Protein AF-A0A838R1U8-F1 (afdb_monomer_lite)

Sequence (248 aa):
MLGPPTLAPRDNFSGTFSPVRDRLLMNYTPKLPRSFSRAIGGNLQLGGGVLNRGNGGPTAPDSPFLRRPDLLRSLVAYWHNHPSLSYVFSSTFIGPRSQAPRVDEGRRDARYELQIAMAQVQDGATTSPWIVDRIFRHLLVDGTGNTHRAEFCIDKLFSPDSATGRLGLVEFRAFEMPPHARMSLTQQLLLRCLVARFWEQPYAARRMLPDVFHDCLVERLAPYFIAVQEQLRRLATPQDRRPRIVLL

Foldseek 3Di:
DDDDDDDDDDDDPPDDDDDVPVVVVVPPPPPQPPVVCVLQVQAQWQWDFFRDDDCQHVALCSRPCQQAVLLVLQVLLVCLQVVLLLLLQADLDAALPDQAYELCRADVCLQVLLVVLSVVGDGSDRDHQVSSCVSPQQSQAGNVSHLNRHQFRLQLCCDPPDPNSSGNDTTRGSGGGAQDVVVSVVNSVVVVVSSSVCNVPRNPDPGRDDCVVVCCCVVPVSVVSSVSSVVSNVVDDRDPDPDTDTRD

Structure (mmCIF, N/CA/C/O backbone):
data_AF-A0A838R1U8-F1
#
_entry.id   AF-A0A838R1U8-F1
#
loop_
_atom_site.group_PDB
_atom_site.id
_atom_site.type_symbol
_atom_site.label_atom_id
_atom_site.label_alt_id
_atom_site.label_comp_id
_atom_site.label_asym_id
_atom_site.label_entity_id
_atom_site.label_seq_id
_atom_site.pdbx_PDB_ins_code
_atom_site.Cartn_x
_atom_site.Cartn_y
_atom_site.Cartn_z
_atom_site.occupancy
_atom_site.B_iso_or_equiv
_atom_site.auth_seq_id
_atom_site.auth_comp_id
_atom_site.auth_asym_id
_atom_site.auth_atom_id
_atom_site.pdbx_PDB_model_num
ATOM 1 N N . MET A 1 1 ? 3.414 -20.319 -36.984 1.00 34.81 1 MET A N 1
ATOM 2 C CA . MET A 1 1 ? 4.414 -19.240 -36.840 1.00 34.81 1 MET A CA 1
ATOM 3 C C . MET A 1 1 ? 3.768 -17.948 -37.307 1.00 34.81 1 MET A C 1
ATOM 5 O O . MET A 1 1 ? 3.498 -17.825 -38.492 1.00 34.81 1 MET A O 1
ATOM 9 N N . LEU A 1 2 ? 3.423 -17.045 -36.389 1.00 35.28 2 LEU A N 1
ATOM 10 C CA . LEU A 1 2 ? 2.921 -15.709 -36.722 1.00 35.28 2 LEU A CA 1
ATOM 11 C C . LEU A 1 2 ? 4.123 -14.758 -36.701 1.00 35.28 2 LEU A C 1
ATOM 13 O O . LEU A 1 2 ? 4.828 -14.700 -35.696 1.00 35.28 2 LEU A O 1
ATOM 17 N N . GLY A 1 3 ? 4.406 -14.102 -37.827 1.00 33.34 3 GLY A N 1
ATOM 18 C CA . GLY A 1 3 ? 5.496 -13.129 -37.942 1.00 33.34 3 GLY A CA 1
ATOM 19 C C . GLY A 1 3 ? 5.246 -11.867 -37.101 1.00 33.34 3 GLY A C 1
ATOM 20 O O . GLY A 1 3 ? 4.109 -11.622 -36.690 1.00 33.34 3 GLY A O 1
ATOM 21 N N . PRO A 1 4 ? 6.289 -11.063 -36.825 1.00 31.97 4 PRO A N 1
ATOM 22 C CA . PRO A 1 4 ? 6.148 -9.849 -36.026 1.00 31.97 4 PRO A CA 1
ATOM 23 C C . PRO A 1 4 ? 5.275 -8.810 -36.755 1.00 31.97 4 PRO A C 1
ATOM 25 O O . PRO A 1 4 ? 5.366 -8.693 -37.980 1.00 31.97 4 PRO A O 1
ATOM 28 N N . PRO A 1 5 ? 4.442 -8.033 -36.037 1.00 33.91 5 PRO A N 1
ATOM 29 C CA . PRO A 1 5 ? 3.606 -7.018 -36.660 1.00 33.91 5 PRO A CA 1
ATOM 30 C C . PRO A 1 5 ? 4.475 -5.869 -37.183 1.00 33.91 5 PRO A C 1
ATOM 32 O O . PRO A 1 5 ? 5.296 -5.298 -36.464 1.00 33.91 5 PRO A O 1
ATOM 35 N N . THR A 1 6 ? 4.291 -5.535 -38.455 1.00 31.17 6 THR A N 1
ATOM 36 C CA . THR A 1 6 ? 4.954 -4.421 -39.133 1.00 31.17 6 THR A CA 1
ATOM 37 C C . THR A 1 6 ? 4.312 -3.108 -38.673 1.00 31.17 6 THR A C 1
ATOM 39 O O . THR A 1 6 ? 3.140 -2.859 -38.942 1.00 31.17 6 THR A O 1
ATOM 42 N N . LEU A 1 7 ? 5.060 -2.268 -37.953 1.00 34.72 7 LEU A N 1
ATOM 43 C CA . LEU A 1 7 ? 4.657 -0.892 -37.643 1.00 34.72 7 LEU A CA 1
ATOM 44 C C . LEU A 1 7 ? 4.873 -0.017 -38.887 1.00 34.72 7 LEU A C 1
ATOM 46 O O . LEU A 1 7 ? 5.980 0.032 -39.424 1.00 34.72 7 LEU A O 1
ATOM 50 N N . ALA A 1 8 ? 3.814 0.656 -39.340 1.00 30.89 8 ALA A N 1
ATOM 51 C CA . ALA A 1 8 ? 3.856 1.611 -40.447 1.00 30.89 8 ALA A CA 1
ATOM 52 C C . ALA A 1 8 ? 4.781 2.817 -40.139 1.00 30.89 8 ALA A C 1
ATOM 54 O O . ALA A 1 8 ? 5.045 3.102 -38.965 1.00 30.89 8 ALA A O 1
ATOM 55 N N . PRO A 1 9 ? 5.296 3.528 -41.165 1.00 30.67 9 PRO A N 1
ATOM 56 C CA . PRO A 1 9 ? 6.274 4.594 -40.981 1.00 30.67 9 PRO A CA 1
ATOM 57 C C . PRO A 1 9 ? 5.678 5.798 -40.243 1.00 30.67 9 PRO A C 1
ATOM 59 O O . PRO A 1 9 ? 4.495 6.100 -40.349 1.00 30.67 9 PRO A O 1
ATOM 62 N N . ARG A 1 10 ? 6.550 6.473 -39.493 1.00 38.47 10 ARG A N 1
ATOM 63 C CA . ARG A 1 10 ? 6.274 7.597 -38.595 1.00 38.47 10 ARG A CA 1
ATOM 64 C C . ARG A 1 10 ? 5.642 8.794 -39.312 1.00 38.47 10 ARG A C 1
ATOM 66 O O . ARG A 1 10 ? 6.284 9.384 -40.177 1.00 38.47 10 ARG A O 1
ATOM 73 N N . ASP A 1 11 ? 4.494 9.245 -38.815 1.00 28.50 11 ASP A N 1
ATOM 74 C CA . ASP A 1 11 ? 4.096 10.644 -38.953 1.00 28.50 11 ASP A CA 1
ATOM 75 C C . ASP A 1 11 ? 4.963 11.500 -38.022 1.00 28.50 11 ASP A C 1
ATOM 77 O O . ASP A 1 11 ? 5.010 11.312 -36.801 1.00 28.50 11 ASP A O 1
ATOM 81 N N . ASN A 1 12 ? 5.703 12.429 -38.622 1.00 30.22 12 ASN A N 1
ATOM 82 C CA . ASN A 1 12 ? 6.496 13.425 -37.919 1.00 30.22 12 ASN A CA 1
ATOM 83 C C . ASN A 1 12 ? 5.569 14.319 -37.081 1.00 30.22 12 ASN A C 1
ATOM 85 O O . ASN A 1 12 ? 4.852 15.162 -37.613 1.00 30.22 12 ASN A O 1
ATOM 89 N N . PHE A 1 13 ? 5.621 14.177 -35.755 1.00 30.50 13 PHE A N 1
ATOM 90 C CA . PHE A 1 13 ? 5.030 15.129 -34.813 1.00 30.50 13 PHE A CA 1
ATOM 91 C C . PHE A 1 13 ? 5.805 16.460 -34.860 1.00 30.50 13 PHE A C 1
ATOM 93 O O . PHE A 1 13 ? 6.639 16.748 -34.005 1.00 30.50 13 PHE A O 1
ATOM 100 N N . SER A 1 14 ? 5.523 17.293 -35.862 1.00 30.66 14 SER A N 1
ATOM 101 C CA . SER A 1 14 ? 5.941 18.699 -35.936 1.00 30.66 14 SER A CA 1
ATOM 102 C C . SER A 1 14 ? 4.793 19.637 -35.542 1.00 30.66 14 SER A C 1
ATOM 104 O O . SER A 1 14 ? 4.519 20.628 -36.216 1.00 30.66 14 SER A O 1
ATOM 106 N N . GLY A 1 15 ? 4.078 19.305 -34.464 1.00 29.08 15 GLY A N 1
ATOM 107 C CA . GLY A 1 15 ? 3.043 20.157 -33.886 1.00 29.08 15 GLY A CA 1
ATOM 108 C C . GLY A 1 15 ? 3.644 21.088 -32.839 1.00 29.08 15 GLY A C 1
ATOM 109 O O . GLY A 1 15 ? 4.054 20.648 -31.766 1.00 29.08 15 GLY A O 1
ATOM 110 N N . THR A 1 16 ? 3.698 22.381 -33.137 1.00 28.98 16 THR A N 1
ATOM 111 C CA . THR A 1 16 ? 3.991 23.437 -32.167 1.00 28.98 16 THR A CA 1
ATOM 112 C C . THR A 1 16 ? 2.940 23.416 -31.053 1.00 28.98 16 THR A C 1
ATOM 114 O O . THR A 1 16 ? 1.787 23.794 -31.241 1.00 28.98 16 THR A O 1
ATOM 117 N N . PHE A 1 17 ? 3.333 22.962 -29.861 1.00 34.81 17 PHE A N 1
ATOM 118 C CA . PHE A 1 17 ? 2.509 23.050 -28.654 1.00 34.81 17 PHE A CA 1
ATOM 119 C C . PHE A 1 17 ? 2.349 24.527 -28.241 1.00 34.81 17 PHE A C 1
ATOM 121 O O . PHE A 1 17 ? 3.181 25.069 -27.517 1.00 34.81 17 PHE A O 1
ATOM 128 N N . SER A 1 18 ? 1.278 25.175 -28.703 1.00 32.41 18 SER A N 1
ATOM 129 C CA . SER A 1 18 ? 0.816 26.504 -28.265 1.00 32.41 18 SER A CA 1
ATOM 130 C C . SER A 1 18 ? -0.517 26.387 -27.487 1.00 32.41 18 SER A C 1
ATOM 132 O O . SER A 1 18 ? -1.103 25.307 -27.400 1.00 32.41 18 SER A O 1
ATOM 134 N N . PRO A 1 19 ? -1.058 27.474 -26.920 1.00 34.00 19 PRO A N 1
ATOM 135 C CA . PRO A 1 19 ? -0.996 27.930 -25.531 1.00 34.00 19 PRO A CA 1
ATOM 136 C C . PRO A 1 19 ? -2.034 27.257 -24.596 1.00 34.00 19 PRO A C 1
ATOM 138 O O . PRO A 1 19 ? -2.557 27.871 -23.669 1.00 34.00 19 PRO A O 1
ATOM 141 N N . VAL A 1 20 ? -2.350 25.972 -24.796 1.00 33.72 20 VAL A N 1
ATOM 142 C CA . VAL A 1 20 ? -3.237 25.211 -23.879 1.00 33.72 20 VAL A CA 1
ATOM 143 C C . VAL A 1 20 ? -2.572 24.954 -22.513 1.00 33.72 20 VAL A C 1
ATOM 145 O O . VAL A 1 20 ? -3.240 24.669 -21.517 1.00 33.72 20 VAL A O 1
ATOM 148 N N . ARG A 1 21 ? -1.246 25.121 -22.447 1.00 34.88 21 ARG A N 1
ATOM 149 C CA . ARG A 1 21 ? -0.409 24.894 -21.265 1.00 34.88 21 ARG A CA 1
ATOM 150 C C . ARG A 1 21 ? -0.771 25.802 -20.081 1.00 34.88 21 ARG A C 1
ATOM 152 O O . ARG A 1 21 ? -0.774 25.321 -18.952 1.00 34.88 21 ARG A O 1
ATOM 159 N N . ASP A 1 22 ? -1.165 27.050 -20.336 1.00 28.39 22 ASP A N 1
ATOM 160 C CA . ASP A 1 22 ? -1.487 28.005 -19.265 1.00 28.39 22 ASP A CA 1
ATOM 161 C C . ASP A 1 22 ? -2.939 27.878 -18.782 1.00 28.39 22 ASP A C 1
ATOM 163 O O . ASP A 1 22 ? -3.231 28.088 -17.606 1.00 28.39 22 ASP A O 1
ATOM 167 N N . ARG A 1 23 ? -3.859 27.426 -19.648 1.00 25.69 23 ARG A N 1
ATOM 168 C CA . ARG A 1 23 ? -5.278 27.258 -19.286 1.00 25.69 23 ARG A CA 1
ATOM 169 C C . ARG A 1 23 ? -5.555 26.001 -18.462 1.00 25.69 23 ARG A C 1
ATOM 171 O O . ARG A 1 23 ? -6.436 26.032 -17.605 1.00 25.69 23 ARG A O 1
ATOM 178 N N . LEU A 1 24 ? -4.818 24.910 -18.695 1.00 29.78 24 LEU A N 1
ATOM 179 C CA . LEU A 1 24 ? -5.006 23.661 -17.943 1.00 29.78 24 LEU A CA 1
ATOM 180 C C . LEU A 1 24 ? -4.325 23.687 -16.566 1.00 29.78 24 LEU A C 1
ATOM 182 O O . LEU A 1 24 ? -4.841 23.090 -15.625 1.00 29.78 24 LEU A O 1
ATOM 186 N N . LEU A 1 25 ? -3.197 24.395 -16.430 1.00 30.20 25 LEU A N 1
ATOM 187 C CA . LEU A 1 25 ? -2.453 24.475 -15.168 1.00 30.20 25 LEU A CA 1
ATOM 188 C C . LEU A 1 25 ? -3.023 25.517 -14.190 1.00 30.20 25 LEU A C 1
ATOM 190 O O . LEU A 1 25 ? -2.854 25.347 -12.986 1.00 30.20 25 LEU A O 1
ATOM 194 N N . MET A 1 26 ? -3.733 26.551 -14.666 1.00 25.05 26 MET A N 1
ATOM 195 C CA . MET A 1 26 ? -4.332 27.570 -13.785 1.00 25.05 26 MET A CA 1
ATOM 196 C C . MET A 1 26 ? -5.743 27.239 -13.274 1.00 25.05 26 MET A C 1
ATOM 198 O O . MET A 1 26 ? -6.114 27.726 -12.211 1.00 25.05 26 MET A O 1
ATOM 202 N N . ASN A 1 27 ? -6.516 26.390 -13.964 1.00 26.05 27 ASN A N 1
ATOM 203 C CA . ASN A 1 27 ? -7.921 26.129 -13.601 1.00 26.05 27 ASN A CA 1
ATOM 204 C C . ASN A 1 27 ? -8.185 24.761 -12.949 1.00 26.05 27 ASN A C 1
ATOM 206 O O . ASN A 1 27 ? -9.307 24.500 -12.525 1.00 26.05 27 ASN A O 1
ATOM 210 N N . TYR A 1 28 ? -7.173 23.899 -12.832 1.00 30.97 28 TYR A N 1
ATOM 211 C CA . TYR A 1 28 ? -7.275 22.593 -12.169 1.00 30.97 28 TYR A CA 1
ATOM 212 C C . TYR A 1 28 ? -6.278 22.484 -11.011 1.00 30.97 28 TYR A C 1
ATOM 214 O O . TYR A 1 28 ? -5.467 21.567 -10.923 1.00 30.97 28 TYR A O 1
ATOM 222 N N . THR A 1 29 ? -6.362 23.413 -10.062 1.00 32.75 29 THR A N 1
ATOM 223 C CA . THR A 1 29 ? -6.106 23.041 -8.668 1.00 32.75 29 THR A CA 1
ATOM 224 C C . THR A 1 29 ? -7.445 22.570 -8.114 1.00 32.75 29 THR A C 1
ATOM 226 O O . THR A 1 29 ? -8.254 23.414 -7.721 1.00 32.75 29 THR A O 1
ATOM 229 N N . PRO A 1 30 ? -7.760 21.257 -8.107 1.00 38.72 30 PRO A N 1
ATOM 230 C CA . PRO A 1 30 ? -8.877 20.802 -7.298 1.00 38.72 30 PRO A CA 1
ATOM 231 C C . PRO A 1 30 ? -8.581 21.278 -5.878 1.00 38.72 30 PRO A C 1
ATOM 233 O O . PRO A 1 30 ? -7.566 20.902 -5.286 1.00 38.72 30 PRO A O 1
ATOM 236 N N . LYS A 1 31 ? -9.413 22.186 -5.356 1.00 44.72 31 LYS A N 1
ATOM 237 C CA . LYS A 1 31 ? -9.350 22.539 -3.942 1.00 44.72 31 LYS A CA 1
ATOM 238 C C . LYS A 1 31 ? -9.602 21.240 -3.198 1.00 44.72 31 LYS A C 1
ATOM 240 O O . LYS A 1 31 ? -10.717 20.732 -3.229 1.00 44.72 31 LYS A O 1
ATOM 245 N N . LEU A 1 32 ? -8.552 20.703 -2.582 1.00 53.53 32 LEU A N 1
ATOM 246 C CA . LEU A 1 32 ? -8.661 19.542 -1.717 1.00 53.53 32 LEU A CA 1
ATOM 247 C C . LEU A 1 32 ? -9.806 19.797 -0.726 1.00 53.53 32 LEU A C 1
ATOM 249 O O . LEU A 1 32 ? -9.869 20.893 -0.147 1.00 53.53 32 LEU A O 1
ATOM 253 N N . PRO A 1 33 ? -10.723 18.839 -0.527 1.00 57.91 33 PRO A N 1
ATOM 254 C CA . PRO A 1 33 ? -11.885 19.049 0.324 1.00 57.91 33 PRO A CA 1
ATOM 255 C C . PRO A 1 33 ? -11.427 19.516 1.704 1.00 57.91 33 PRO A C 1
ATOM 257 O O . PRO A 1 33 ? -10.406 19.067 2.231 1.00 57.91 33 PRO A O 1
ATOM 260 N N . ARG A 1 34 ? -12.160 20.461 2.303 1.00 60.53 34 ARG A N 1
ATOM 261 C CA . ARG A 1 34 ? -11.746 21.102 3.565 1.00 60.53 34 ARG A CA 1
ATOM 262 C C . ARG A 1 34 ? -11.507 20.085 4.685 1.00 60.53 34 ARG A C 1
ATOM 264 O O . ARG A 1 34 ? -10.603 20.285 5.490 1.00 60.53 34 ARG A O 1
ATOM 271 N N . SER A 1 35 ? -12.275 18.994 4.718 1.00 62.06 35 SER A N 1
ATOM 272 C CA . SER A 1 35 ? -12.090 17.897 5.675 1.00 62.06 35 SER A CA 1
ATOM 273 C C . SER A 1 35 ? -10.750 17.177 5.479 1.00 62.06 35 SER A C 1
ATOM 275 O O . SER A 1 35 ? -10.065 16.914 6.462 1.00 62.06 35 SER A O 1
ATOM 277 N N . PHE A 1 36 ? -10.342 16.927 4.231 1.00 62.56 36 PHE A N 1
ATOM 278 C CA . PHE A 1 36 ? -9.050 16.325 3.898 1.00 62.56 36 PHE A CA 1
ATOM 279 C C . PHE A 1 36 ? -7.896 17.279 4.188 1.00 62.56 36 PHE A C 1
ATOM 281 O O . PHE A 1 36 ? -6.981 16.907 4.909 1.00 62.56 36 PHE A O 1
ATOM 288 N N . SER A 1 37 ? -7.988 18.531 3.726 1.00 60.00 37 SER A N 1
ATOM 289 C CA . SER A 1 37 ? -6.988 19.580 3.981 1.00 60.00 37 SER A CA 1
ATOM 290 C C . SER A 1 37 ? -6.721 19.777 5.479 1.00 60.00 37 SER A C 1
ATOM 292 O O . SER A 1 37 ? -5.579 19.963 5.891 1.00 60.00 37 SER A O 1
ATOM 294 N N . ARG A 1 38 ? -7.767 19.681 6.311 1.00 58.22 38 ARG A N 1
ATOM 295 C CA . ARG A 1 38 ? -7.661 19.741 7.776 1.00 58.22 38 ARG A CA 1
ATOM 296 C C . ARG A 1 38 ? -7.080 18.463 8.387 1.00 58.22 38 ARG A C 1
ATOM 298 O O . ARG A 1 38 ? -6.421 18.548 9.415 1.00 58.22 38 ARG A O 1
ATOM 305 N N . ALA A 1 39 ? -7.328 17.300 7.786 1.00 54.78 39 ALA A N 1
ATOM 306 C CA . ALA A 1 39 ? -6.815 16.016 8.263 1.00 54.78 39 ALA A CA 1
ATOM 307 C C . ALA A 1 39 ? -5.325 15.808 7.946 1.00 54.78 39 ALA A C 1
ATOM 309 O O . ALA A 1 39 ? -4.616 15.224 8.753 1.00 54.78 39 ALA A O 1
ATOM 310 N N . ILE A 1 40 ? -4.841 16.318 6.812 1.00 51.38 40 ILE A N 1
ATOM 311 C CA . ILE A 1 40 ? -3.429 16.211 6.396 1.00 51.38 40 ILE A CA 1
ATOM 312 C C . ILE A 1 40 ? -2.536 17.350 6.905 1.00 51.38 40 ILE A C 1
ATOM 314 O O . ILE A 1 40 ? -1.333 17.332 6.657 1.00 51.38 40 ILE A O 1
ATOM 318 N N . GLY A 1 41 ? -3.098 18.350 7.595 1.00 43.06 41 GLY A N 1
ATOM 319 C CA . GLY A 1 41 ? -2.328 19.383 8.298 1.00 43.06 41 GLY A CA 1
ATOM 320 C C . GLY A 1 41 ? -1.290 20.130 7.447 1.00 43.06 41 GLY A C 1
ATOM 321 O O . GLY A 1 41 ? -0.271 20.544 7.986 1.00 43.06 41 GLY A O 1
ATOM 322 N N . GLY A 1 42 ? -1.511 20.262 6.133 1.00 38.25 42 GLY A N 1
ATOM 323 C CA . GLY A 1 42 ? -0.595 20.946 5.209 1.00 38.25 42 GLY A CA 1
ATOM 324 C C . GLY A 1 42 ? 0.798 20.317 5.047 1.00 38.25 42 GLY A C 1
ATOM 325 O O . GLY A 1 42 ? 1.679 21.006 4.555 1.00 38.25 42 GLY A O 1
ATOM 326 N N . ASN A 1 43 ? 1.005 19.065 5.481 1.00 40.22 43 ASN A N 1
ATOM 327 C CA . ASN A 1 43 ? 2.317 18.401 5.506 1.00 40.22 43 ASN A CA 1
ATOM 328 C C . ASN A 1 43 ? 2.264 16.978 4.918 1.00 40.22 43 ASN A C 1
ATOM 330 O O . ASN A 1 43 ? 2.895 16.062 5.448 1.00 40.22 43 ASN A O 1
ATOM 334 N N . LEU A 1 44 ? 1.508 16.757 3.834 1.00 42.91 44 LEU A N 1
ATOM 335 C CA . LEU A 1 44 ? 1.512 15.451 3.164 1.00 42.91 44 LEU A CA 1
ATOM 336 C C . LEU A 1 44 ? 2.818 15.300 2.383 1.00 42.91 44 LEU A C 1
ATOM 338 O O . LEU A 1 44 ? 2.872 15.573 1.183 1.00 42.91 44 LEU A O 1
ATOM 342 N N . GLN A 1 45 ? 3.877 14.869 3.056 1.00 39.97 45 GLN A N 1
ATOM 343 C CA . GLN A 1 45 ? 5.170 14.699 2.424 1.00 39.97 45 GLN A CA 1
ATOM 344 C C . GLN A 1 45 ? 5.111 13.442 1.545 1.00 39.97 45 GLN A C 1
ATOM 346 O O . GLN A 1 45 ? 5.053 12.304 1.997 1.00 39.97 45 GLN A O 1
ATOM 351 N N . LEU A 1 46 ? 5.041 13.679 0.241 1.00 44.81 46 LEU A N 1
ATOM 352 C CA . LEU A 1 46 ? 5.168 12.677 -0.806 1.00 44.81 46 LEU A CA 1
ATOM 353 C C . LEU A 1 46 ? 6.372 13.137 -1.613 1.00 44.81 46 LEU A C 1
ATOM 355 O O . LEU A 1 46 ? 6.259 14.106 -2.351 1.00 44.81 46 LEU A O 1
ATOM 359 N N . GLY A 1 47 ? 7.549 12.541 -1.413 1.00 29.53 47 GLY A N 1
ATOM 360 C CA . GLY A 1 47 ? 8.744 13.039 -2.094 1.00 29.53 47 GLY A CA 1
ATOM 361 C C . GLY A 1 47 ? 10.000 12.182 -1.961 1.00 29.53 47 GLY A C 1
ATOM 362 O O . GLY A 1 47 ? 10.611 12.127 -0.901 1.00 29.53 47 GLY A O 1
ATOM 363 N N . GLY A 1 48 ? 10.448 11.636 -3.101 1.00 25.06 48 GLY A N 1
ATOM 364 C CA . GLY A 1 48 ? 11.868 11.444 -3.426 1.00 25.06 48 GLY A CA 1
ATOM 365 C C . GLY A 1 48 ? 12.501 10.062 -3.206 1.00 25.06 48 GLY A C 1
ATOM 366 O O . GLY A 1 48 ? 13.298 9.895 -2.290 1.00 25.06 48 GLY A O 1
ATOM 367 N N . GLY A 1 49 ? 12.278 9.133 -4.145 1.00 30.00 49 GLY A N 1
ATOM 368 C CA . GLY A 1 49 ? 13.184 8.008 -4.461 1.00 30.00 49 GLY A CA 1
ATOM 369 C C . GLY A 1 49 ? 12.684 6.610 -4.093 1.00 30.00 49 GLY A C 1
ATOM 370 O O . GLY A 1 49 ? 12.909 5.635 -4.790 1.00 30.00 49 GLY A O 1
ATOM 371 N N . VAL A 1 50 ? 11.927 6.559 -3.025 1.00 34.31 50 VAL A N 1
ATOM 372 C CA . VAL A 1 50 ? 10.965 5.543 -2.604 1.00 34.31 50 VAL A CA 1
ATOM 373 C C . VAL A 1 50 ? 9.961 6.403 -1.833 1.00 34.31 50 VAL A C 1
ATOM 375 O O . VAL A 1 50 ? 10.355 7.469 -1.345 1.00 34.31 50 VAL A O 1
ATOM 378 N N . LEU A 1 51 ? 8.681 6.061 -1.740 1.00 44.97 51 LEU A N 1
ATOM 379 C CA . LEU A 1 51 ? 7.757 6.845 -0.909 1.00 44.97 51 LEU A CA 1
ATOM 380 C C . LEU A 1 51 ? 8.162 6.717 0.568 1.00 44.97 51 LEU A C 1
ATOM 382 O O . LEU A 1 51 ? 7.671 5.859 1.285 1.00 44.97 51 LEU A O 1
ATOM 386 N N . ASN A 1 52 ? 9.111 7.556 0.980 1.00 38.69 52 ASN A N 1
ATOM 387 C CA . ASN A 1 52 ? 9.782 7.581 2.267 1.00 38.69 52 ASN A CA 1
ATOM 388 C C . ASN A 1 52 ? 9.628 8.985 2.851 1.00 38.69 52 ASN A C 1
ATOM 390 O O . ASN A 1 52 ? 10.108 9.959 2.271 1.00 38.69 52 ASN A O 1
ATOM 394 N N . ARG A 1 53 ? 9.031 9.019 4.048 1.00 34.19 53 ARG A N 1
ATOM 395 C CA . ARG A 1 53 ? 8.600 10.170 4.864 1.00 34.19 53 ARG A CA 1
ATOM 396 C C . ARG A 1 53 ? 7.262 10.783 4.465 1.00 34.19 53 ARG A C 1
ATOM 398 O O . ARG A 1 53 ? 7.212 11.573 3.541 1.00 34.19 53 ARG A O 1
ATOM 405 N N . GLY A 1 54 ? 6.245 10.510 5.289 1.00 45.81 54 GLY A N 1
ATOM 406 C CA . GLY A 1 54 ? 5.262 11.534 5.667 1.00 45.81 54 GLY A CA 1
ATOM 407 C C . GLY A 1 54 ? 3.846 11.418 5.113 1.00 45.81 54 GLY A C 1
ATOM 408 O O . GLY A 1 54 ? 3.151 12.421 5.016 1.00 45.81 54 GLY A O 1
ATOM 409 N N . ASN A 1 55 ? 3.362 10.208 4.852 1.00 46.84 55 ASN A N 1
ATOM 410 C CA . ASN A 1 55 ? 1.926 9.928 4.744 1.00 46.84 55 ASN A CA 1
ATOM 411 C C . ASN A 1 55 ? 1.238 9.871 6.127 1.00 46.84 55 ASN A C 1
ATOM 413 O O . ASN A 1 55 ? 0.417 8.998 6.385 1.00 46.84 55 ASN A O 1
ATOM 417 N N . GLY A 1 56 ? 1.609 10.768 7.039 1.00 52.91 56 GLY A N 1
ATOM 418 C CA . GLY A 1 56 ? 1.113 10.832 8.412 1.00 52.91 56 GLY A CA 1
ATOM 419 C C . GLY A 1 56 ? 0.769 12.269 8.755 1.00 52.91 56 GLY A C 1
ATOM 420 O O . GLY A 1 56 ? 1.328 13.200 8.181 1.00 52.91 56 GLY A O 1
ATOM 421 N N . GLY A 1 57 ? -0.196 12.450 9.649 1.00 48.97 57 GLY A N 1
ATOM 422 C CA . GLY A 1 57 ? -0.540 13.769 10.155 1.00 48.97 57 GLY A CA 1
ATOM 423 C C . GLY A 1 57 ? 0.596 14.337 11.016 1.00 48.97 57 GLY A C 1
ATOM 424 O O . GLY A 1 57 ? 1.615 13.673 11.216 1.00 48.97 57 GLY A O 1
ATOM 425 N N . PRO A 1 58 ? 0.430 15.556 11.557 1.00 58.19 58 PRO A N 1
ATOM 426 C CA . PRO A 1 58 ? 1.422 16.191 12.432 1.00 58.19 58 PRO A CA 1
ATOM 427 C C . PRO A 1 58 ? 1.867 15.306 13.605 1.00 58.19 58 PRO A C 1
ATOM 429 O O . PRO A 1 58 ? 3.020 15.358 14.027 1.00 58.19 58 PRO A O 1
ATOM 432 N N . THR A 1 59 ? 0.959 14.464 14.101 1.00 68.62 59 THR A N 1
ATOM 433 C CA . THR A 1 59 ? 1.239 13.382 15.044 1.00 68.62 59 THR A CA 1
ATOM 434 C C . THR A 1 59 ? 0.718 12.053 14.493 1.00 68.62 59 THR A C 1
ATOM 436 O O . THR A 1 59 ? -0.113 12.029 13.583 1.00 68.62 59 THR A O 1
ATOM 439 N N . ALA A 1 60 ? 1.167 10.923 15.051 1.00 72.38 60 ALA A N 1
ATOM 440 C CA . ALA A 1 60 ? 0.677 9.617 14.611 1.00 72.38 60 ALA A CA 1
ATOM 441 C C . ALA A 1 60 ? -0.861 9.493 14.702 1.00 72.38 60 ALA A C 1
ATOM 443 O O . ALA A 1 60 ? -1.465 9.108 13.702 1.00 72.38 60 ALA A O 1
ATOM 444 N N . PRO A 1 61 ? -1.533 9.897 15.801 1.00 74.38 61 PRO A N 1
ATOM 445 C CA . PRO A 1 61 ? -2.999 9.928 15.854 1.00 74.38 61 PRO A CA 1
ATOM 446 C C . PRO A 1 61 ? -3.667 10.818 14.796 1.00 74.38 61 PRO A C 1
ATOM 448 O O . PRO A 1 61 ? -4.799 10.544 14.404 1.00 74.38 61 PRO A O 1
ATOM 451 N N . ASP A 1 62 ? -2.981 11.852 14.305 1.00 76.00 62 ASP A N 1
ATOM 452 C CA . ASP A 1 62 ? -3.513 12.731 13.261 1.00 76.00 62 ASP A CA 1
ATOM 453 C C . ASP A 1 62 ? -3.427 12.124 11.856 1.00 76.00 62 ASP A C 1
ATOM 455 O O . ASP A 1 62 ? -3.969 12.697 10.910 1.00 76.00 62 ASP A O 1
ATOM 459 N N . SER A 1 63 ? -2.768 10.971 11.693 1.00 82.69 63 SER A N 1
ATOM 460 C CA . SER A 1 63 ? -2.658 10.308 10.396 1.00 82.69 63 SER A CA 1
ATOM 461 C C . SER A 1 63 ? -4.023 10.062 9.756 1.00 82.69 63 SER A C 1
ATOM 463 O O . SER A 1 63 ? -4.900 9.469 10.392 1.00 82.69 63 SER A O 1
ATOM 465 N N . PRO A 1 64 ? -4.213 10.438 8.475 1.00 84.56 64 PRO A N 1
ATOM 466 C CA . PRO A 1 64 ? -5.468 10.183 7.778 1.00 84.56 64 PRO A CA 1
ATOM 467 C C . PRO A 1 64 ? -5.785 8.682 7.719 1.00 84.56 64 PRO A C 1
ATOM 469 O O . PRO A 1 64 ? -6.952 8.311 7.800 1.00 84.56 64 PRO A O 1
ATOM 472 N N . PHE A 1 65 ? -4.762 7.822 7.665 1.00 86.31 65 PHE A N 1
ATOM 473 C CA . PHE A 1 65 ? -4.922 6.367 7.653 1.00 86.31 65 PHE A CA 1
ATOM 474 C C . PHE A 1 65 ? -5.371 5.806 9.002 1.00 86.31 65 PHE A C 1
ATOM 476 O O . PHE A 1 65 ? -6.132 4.846 9.027 1.00 86.31 65 PHE A O 1
ATOM 483 N N . LEU A 1 66 ? -4.933 6.407 10.115 1.00 87.38 66 LEU A N 1
ATOM 484 C CA . LEU A 1 66 ? -5.343 5.984 11.458 1.00 87.38 66 LEU A CA 1
ATOM 485 C C . LEU A 1 66 ? -6.710 6.551 11.847 1.00 87.38 66 LEU A C 1
ATOM 487 O O . LEU A 1 66 ? -7.488 5.873 12.511 1.00 87.38 66 LEU A O 1
ATOM 491 N N . ARG A 1 67 ? -7.031 7.769 11.397 1.00 84.94 67 ARG A N 1
ATOM 492 C CA . ARG A 1 67 ? -8.342 8.395 11.620 1.00 84.94 67 ARG A CA 1
ATOM 493 C C . ARG A 1 67 ? -9.448 7.756 10.791 1.00 84.94 67 ARG A C 1
ATOM 495 O O . ARG A 1 67 ? -10.583 7.693 11.252 1.00 84.94 67 ARG A O 1
ATOM 502 N N . ARG A 1 68 ? -9.120 7.336 9.567 1.00 87.00 68 ARG A N 1
ATOM 503 C CA . ARG A 1 68 ? -10.038 6.700 8.623 1.00 87.00 68 ARG A CA 1
ATOM 504 C C . ARG A 1 68 ? -9.410 5.437 8.036 1.00 87.00 68 ARG A C 1
ATOM 506 O O . ARG A 1 68 ? -8.789 5.503 6.972 1.00 87.00 68 ARG A O 1
ATOM 513 N N . PRO A 1 69 ? -9.582 4.276 8.695 1.00 91.06 69 PRO A N 1
ATOM 514 C CA . PRO A 1 69 ? -9.052 3.006 8.194 1.00 91.06 69 PRO A CA 1
ATOM 515 C C . PRO A 1 69 ? -9.593 2.633 6.805 1.00 91.06 69 PRO A C 1
ATOM 517 O O . PRO A 1 69 ? -8.919 1.941 6.038 1.00 91.06 69 PRO A O 1
ATOM 520 N N . ASP A 1 70 ? -10.778 3.133 6.441 1.00 92.75 70 ASP A N 1
ATOM 521 C CA . ASP A 1 70 ? -11.380 2.938 5.122 1.00 92.75 70 ASP A CA 1
ATOM 522 C C . ASP A 1 70 ? -10.552 3.548 3.975 1.00 92.75 70 ASP A C 1
ATOM 524 O O . ASP A 1 70 ? -10.628 3.071 2.839 1.00 92.75 70 ASP A O 1
ATOM 528 N N . LEU A 1 71 ? -9.687 4.527 4.264 1.00 91.56 71 LEU A N 1
ATOM 529 C CA . LEU A 1 71 ? -8.757 5.094 3.290 1.00 91.56 71 LEU A CA 1
ATOM 530 C C . LEU A 1 71 ? -7.690 4.074 2.869 1.00 91.56 71 LEU A C 1
ATOM 532 O O . LEU A 1 71 ? -7.447 3.891 1.675 1.00 91.56 71 LEU A O 1
ATOM 536 N N . LEU A 1 72 ? -7.072 3.386 3.839 1.00 91.94 72 LEU A N 1
ATOM 537 C CA . LEU A 1 72 ? -6.084 2.339 3.559 1.00 91.94 72 LEU A CA 1
ATOM 538 C C . LEU A 1 72 ? -6.748 1.156 2.847 1.00 91.94 72 LEU A C 1
ATOM 540 O O . LEU A 1 72 ? -6.233 0.695 1.828 1.00 91.94 72 LEU A O 1
ATOM 544 N N . ARG A 1 73 ? -7.934 0.734 3.314 1.00 93.31 73 ARG A N 1
ATOM 545 C CA . ARG A 1 73 ? -8.765 -0.275 2.633 1.00 93.31 73 ARG A CA 1
ATOM 546 C C . ARG A 1 73 ? -8.985 0.091 1.164 1.00 93.31 73 ARG A C 1
ATOM 548 O O . ARG A 1 73 ? -8.782 -0.746 0.287 1.00 93.31 73 ARG A O 1
ATOM 555 N N . SER A 1 74 ? -9.393 1.333 0.905 1.00 94.12 74 SER A N 1
ATOM 556 C CA . SER A 1 74 ? -9.695 1.829 -0.438 1.00 94.12 74 SER A CA 1
ATOM 557 C C . SER A 1 74 ? -8.475 1.790 -1.350 1.00 94.12 74 SER A C 1
ATOM 559 O O . SER A 1 74 ? -8.579 1.297 -2.470 1.00 94.12 74 SER A O 1
ATOM 561 N N . LEU A 1 75 ? -7.316 2.252 -0.867 1.00 92.38 75 LEU A N 1
ATOM 562 C CA . LEU A 1 75 ? -6.067 2.206 -1.629 1.00 92.38 75 LEU A CA 1
ATOM 563 C C . LEU A 1 75 ? -5.669 0.772 -1.972 1.00 92.38 75 LEU A C 1
ATOM 565 O O . LEU A 1 75 ? -5.463 0.478 -3.146 1.00 92.38 75 LEU A O 1
ATOM 569 N N . VAL A 1 76 ? -5.612 -0.119 -0.979 1.00 92.31 76 VAL A N 1
ATOM 570 C CA . VAL A 1 76 ? -5.193 -1.513 -1.187 1.00 92.31 76 VAL A CA 1
ATOM 571 C C . VAL A 1 76 ? -6.147 -2.226 -2.150 1.00 92.31 76 VAL A C 1
ATOM 573 O O . VAL A 1 76 ? -5.704 -2.855 -3.109 1.00 92.31 76 VAL A O 1
ATOM 576 N N . ALA A 1 77 ? -7.463 -2.084 -1.959 1.00 92.31 77 ALA A N 1
ATOM 577 C CA . ALA A 1 77 ? -8.454 -2.701 -2.840 1.00 92.31 77 ALA A CA 1
ATOM 578 C C . ALA A 1 77 ? -8.398 -2.135 -4.269 1.00 92.31 77 ALA A C 1
ATOM 580 O O . ALA A 1 77 ? -8.540 -2.880 -5.241 1.00 92.31 77 ALA A O 1
ATOM 581 N N . TYR A 1 78 ? -8.180 -0.824 -4.413 1.00 91.81 78 TYR A N 1
ATOM 582 C CA . TYR A 1 78 ? -8.058 -0.192 -5.722 1.00 91.81 78 TYR A CA 1
ATOM 583 C C . TYR A 1 78 ? -6.796 -0.653 -6.450 1.00 91.81 78 TYR A C 1
ATOM 585 O O . TYR A 1 78 ? -6.882 -0.996 -7.626 1.00 91.81 78 TYR A O 1
ATOM 593 N N . TRP A 1 79 ? -5.654 -0.723 -5.764 1.00 88.81 79 TRP A N 1
ATOM 594 C CA . TRP A 1 79 ? -4.394 -1.213 -6.335 1.00 88.81 79 TRP A CA 1
ATOM 595 C C . TRP A 1 79 ? -4.458 -2.675 -6.749 1.00 88.81 79 TRP A C 1
ATOM 597 O O . TRP A 1 79 ? -3.984 -3.042 -7.827 1.00 88.81 79 TRP A O 1
ATOM 607 N N . HIS A 1 80 ? -5.098 -3.502 -5.923 1.00 87.81 80 HIS A N 1
ATOM 608 C CA . HIS A 1 80 ? -5.333 -4.897 -6.267 1.00 87.81 80 HIS A CA 1
ATOM 609 C C . HIS A 1 80 ? -6.099 -5.016 -7.585 1.00 87.81 80 HIS A C 1
ATOM 611 O O . HIS A 1 80 ? -5.672 -5.737 -8.484 1.00 87.81 80 HIS A O 1
ATOM 617 N N . ASN A 1 81 ? -7.183 -4.247 -7.728 1.00 88.12 81 ASN A N 1
ATOM 618 C CA . ASN A 1 81 ? -8.036 -4.252 -8.917 1.00 88.12 81 ASN A CA 1
ATOM 619 C C . ASN A 1 81 ? -7.426 -3.525 -10.134 1.00 88.12 81 ASN A C 1
ATOM 621 O O . ASN A 1 81 ? -7.935 -3.686 -11.242 1.00 88.12 81 ASN A O 1
ATOM 625 N N . HIS A 1 82 ? -6.353 -2.746 -9.954 1.00 86.19 82 HIS A N 1
ATOM 626 C CA . HIS A 1 82 ? -5.674 -1.997 -11.020 1.00 86.19 82 HIS A CA 1
ATOM 627 C C . HIS A 1 82 ? -4.157 -2.260 -11.011 1.00 86.19 82 HIS A C 1
ATOM 629 O O . HIS A 1 82 ? -3.364 -1.355 -10.734 1.00 86.19 82 HIS A O 1
ATOM 635 N N . PRO A 1 83 ? -3.721 -3.485 -11.347 1.00 82.81 83 PRO A N 1
ATOM 636 C CA . PRO A 1 83 ? -2.325 -3.907 -11.223 1.00 82.81 83 PRO A CA 1
ATOM 637 C C . PRO A 1 83 ? -1.328 -3.148 -12.094 1.00 82.81 83 PRO A C 1
ATOM 639 O O . PRO A 1 83 ? -0.146 -3.080 -11.764 1.00 82.81 83 PRO A O 1
ATOM 642 N N . SER A 1 84 ? -1.796 -2.475 -13.147 1.00 82.50 84 SER A N 1
ATOM 643 C CA . SER A 1 84 ? -0.971 -1.526 -13.896 1.00 82.50 84 SER A CA 1
ATOM 644 C C . SER A 1 84 ? -0.351 -0.446 -13.002 1.00 82.50 84 SER A C 1
ATOM 646 O O . SER A 1 84 ? 0.726 0.045 -13.316 1.00 82.50 84 SER A O 1
ATOM 648 N N . LEU A 1 85 ? -0.989 -0.070 -11.886 1.00 85.56 85 LEU A N 1
ATOM 649 C CA . LEU A 1 85 ? -0.436 0.910 -10.946 1.00 85.56 85 LEU A CA 1
ATOM 650 C C . LEU A 1 85 ? 0.790 0.381 -10.200 1.00 85.56 85 LEU A C 1
ATOM 652 O O . LEU A 1 85 ? 1.688 1.164 -9.908 1.00 85.56 85 LEU A O 1
ATOM 656 N N . SER A 1 86 ? 0.848 -0.921 -9.922 1.00 82.25 86 SER A N 1
ATOM 657 C CA . SER A 1 86 ? 2.039 -1.565 -9.365 1.00 82.25 86 SER A CA 1
A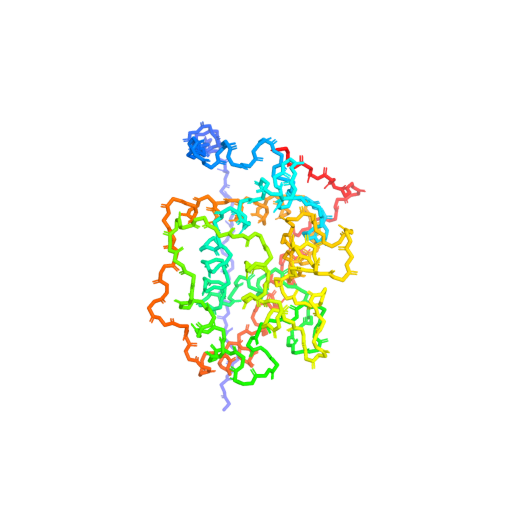TOM 658 C C . SER A 1 86 ? 3.143 -1.632 -10.419 1.00 82.25 86 SER A C 1
ATOM 660 O O . SER A 1 86 ? 4.279 -1.269 -10.142 1.00 82.25 86 SER A O 1
ATOM 662 N N . TYR A 1 87 ? 2.804 -2.029 -11.651 1.00 80.31 87 TYR A N 1
ATOM 663 C CA . TYR A 1 87 ? 3.797 -2.392 -12.667 1.00 80.31 87 TYR A CA 1
ATOM 664 C C . TYR A 1 87 ? 4.272 -1.257 -13.570 1.00 80.31 87 TYR A C 1
ATOM 666 O O . TYR A 1 87 ? 5.371 -1.342 -14.089 1.00 80.31 87 TYR A O 1
ATOM 674 N N . VAL A 1 88 ? 3.521 -0.176 -13.788 1.00 79.94 88 VAL A N 1
ATOM 675 C CA . VAL A 1 88 ? 4.009 0.950 -14.620 1.00 79.94 88 VAL A CA 1
ATOM 676 C C . VAL A 1 88 ? 5.159 1.698 -13.936 1.00 79.94 88 VAL A C 1
ATOM 678 O O . VAL A 1 88 ? 5.999 2.292 -14.609 1.00 79.94 88 VAL A O 1
ATOM 681 N N . PHE A 1 89 ? 5.214 1.654 -12.605 1.00 77.12 89 PHE A N 1
ATOM 682 C CA . PHE A 1 89 ? 6.173 2.406 -11.796 1.00 77.12 89 PHE A CA 1
ATOM 683 C C . PHE A 1 89 ? 7.136 1.516 -10.993 1.00 77.12 89 PHE A C 1
ATOM 685 O O . PHE A 1 89 ? 7.927 2.054 -10.216 1.00 77.12 89 PHE A O 1
ATOM 692 N N . SER A 1 90 ? 7.072 0.190 -11.167 1.00 73.94 90 SER A N 1
ATOM 693 C CA . SER A 1 90 ? 7.951 -0.764 -10.486 1.00 73.94 90 SER A CA 1
ATOM 694 C C . SER A 1 90 ? 9.392 -0.711 -10.964 1.00 73.94 90 SER A C 1
ATOM 696 O O . SER A 1 90 ? 9.730 -0.083 -11.963 1.00 73.94 90 SER A O 1
ATOM 698 N N . SER A 1 91 ? 10.242 -1.447 -10.255 1.00 69.12 91 SER A N 1
ATOM 699 C CA . SER A 1 91 ? 11.504 -1.890 -10.832 1.00 69.12 91 SER A CA 1
ATOM 700 C C . SER A 1 91 ? 11.307 -2.989 -11.870 1.00 69.12 91 SER A C 1
ATOM 702 O O . SER A 1 91 ? 10.221 -3.563 -11.989 1.00 69.12 91 SER A O 1
ATOM 704 N N . THR A 1 92 ? 12.387 -3.328 -12.576 1.00 71.00 92 THR A N 1
ATOM 705 C CA . THR A 1 92 ? 12.444 -4.466 -13.508 1.00 71.00 92 THR A CA 1
ATOM 706 C C . THR A 1 92 ? 12.141 -5.806 -12.818 1.00 71.00 92 THR A C 1
ATOM 708 O O . THR A 1 92 ? 11.800 -6.777 -13.487 1.00 71.00 92 THR A O 1
ATOM 711 N N . PHE A 1 93 ? 12.241 -5.877 -11.486 1.00 76.06 93 PHE A N 1
ATOM 712 C CA . PHE A 1 93 ? 11.947 -7.075 -10.704 1.00 76.06 93 PHE A CA 1
ATOM 713 C C . PHE A 1 93 ? 10.536 -7.011 -10.111 1.00 76.06 93 PHE A C 1
ATOM 715 O O . PHE A 1 93 ? 10.266 -6.206 -9.218 1.00 76.06 93 PHE A O 1
ATOM 722 N N . ILE A 1 94 ? 9.664 -7.898 -10.589 1.00 79.81 94 ILE A N 1
ATOM 723 C CA . ILE A 1 94 ? 8.269 -8.076 -10.160 1.00 79.81 94 ILE A CA 1
ATOM 724 C C . ILE A 1 94 ? 8.099 -9.496 -9.596 1.00 79.81 94 ILE A C 1
ATOM 726 O O . ILE A 1 94 ? 8.828 -10.410 -9.989 1.00 79.81 94 ILE A O 1
ATOM 730 N N . GLY A 1 95 ? 7.156 -9.688 -8.670 1.00 81.50 95 GLY A N 1
ATOM 731 C CA . GLY A 1 95 ? 6.803 -10.994 -8.118 1.00 81.50 95 GLY A CA 1
ATOM 732 C C . GLY A 1 95 ? 7.178 -11.160 -6.641 1.00 81.50 95 GLY A C 1
ATOM 733 O O . GLY A 1 95 ? 7.764 -10.257 -6.034 1.00 81.50 95 GLY A O 1
ATOM 734 N N . PRO A 1 96 ? 6.928 -12.347 -6.056 1.00 84.56 96 PRO A N 1
ATOM 735 C CA . PRO A 1 96 ? 6.976 -12.576 -4.605 1.00 84.56 96 PRO A CA 1
ATOM 736 C C . PRO A 1 96 ? 8.337 -12.322 -3.954 1.00 84.56 96 PRO A C 1
ATOM 738 O O . PRO A 1 96 ? 8.428 -12.100 -2.749 1.00 84.56 96 PRO A O 1
ATOM 741 N N . ARG A 1 97 ? 9.417 -12.379 -4.742 1.00 84.75 97 ARG A N 1
ATOM 742 C CA . ARG A 1 97 ? 10.792 -12.140 -4.279 1.00 84.75 97 ARG A CA 1
ATOM 743 C C . ARG A 1 97 ? 11.311 -10.741 -4.601 1.00 84.75 97 ARG A C 1
ATOM 745 O O . ARG A 1 97 ? 12.482 -10.466 -4.345 1.00 84.75 97 ARG A O 1
ATOM 752 N N . SER A 1 98 ? 10.472 -9.869 -5.152 1.00 85.56 98 SER A N 1
ATOM 753 C CA . SER A 1 98 ? 10.830 -8.478 -5.415 1.00 85.56 98 SER A CA 1
ATOM 754 C C . SER A 1 98 ? 11.088 -7.699 -4.111 1.00 85.56 98 SER A C 1
ATOM 756 O O . SER A 1 98 ? 10.974 -8.215 -2.990 1.00 85.56 98 SER A O 1
ATOM 758 N N . GLN A 1 99 ? 11.500 -6.436 -4.247 1.00 85.94 99 GLN A N 1
ATOM 759 C CA . GLN A 1 99 ? 11.739 -5.554 -3.097 1.00 85.94 99 GLN A CA 1
ATOM 760 C C . GLN A 1 99 ? 10.446 -5.106 -2.403 1.00 85.94 99 GLN A C 1
ATOM 762 O O . GLN A 1 99 ? 10.496 -4.695 -1.242 1.00 85.94 99 GLN A O 1
ATOM 767 N N . ALA A 1 100 ? 9.331 -5.148 -3.131 1.00 88.38 100 ALA A N 1
ATOM 768 C CA . ALA A 1 100 ? 8.037 -4.640 -2.710 1.00 88.38 100 ALA A CA 1
ATOM 769 C C . ALA A 1 100 ? 6.893 -5.470 -3.329 1.00 88.38 100 ALA A C 1
ATOM 771 O O . ALA A 1 100 ? 6.102 -4.905 -4.087 1.00 88.38 100 ALA A O 1
ATOM 772 N N . PRO A 1 101 ? 6.830 -6.798 -3.092 1.00 89.19 101 PRO A N 1
ATOM 773 C CA . PRO A 1 101 ? 5.781 -7.641 -3.646 1.00 89.19 101 PRO A CA 1
ATOM 774 C C . PRO A 1 101 ? 4.388 -7.142 -3.282 1.00 89.19 101 PRO A C 1
ATOM 776 O O . PRO A 1 101 ? 4.142 -6.637 -2.177 1.00 89.19 101 PRO A O 1
ATOM 779 N N . ARG A 1 102 ? 3.463 -7.350 -4.215 1.00 89.19 102 ARG A N 1
ATOM 780 C CA . ARG A 1 102 ? 2.037 -7.187 -3.941 1.00 89.19 102 ARG A CA 1
ATOM 781 C C . ARG A 1 102 ? 1.554 -8.290 -3.003 1.00 89.19 102 ARG A C 1
ATOM 783 O O . ARG A 1 102 ? 2.114 -9.386 -2.956 1.00 89.19 102 ARG A O 1
ATOM 790 N N . VAL A 1 103 ? 0.454 -8.018 -2.305 1.00 88.69 103 VAL A N 1
ATOM 791 C CA . VAL A 1 103 ? -0.184 -8.982 -1.392 1.00 88.69 103 VAL A CA 1
ATOM 792 C C . VAL A 1 103 ? -0.598 -10.285 -2.090 1.00 88.69 103 VAL A C 1
ATOM 794 O O . VAL A 1 103 ? -0.585 -11.347 -1.476 1.00 88.69 103 VAL A O 1
ATOM 797 N N . ASP A 1 104 ? -0.927 -10.218 -3.380 1.00 86.25 104 ASP A N 1
ATOM 798 C CA . ASP A 1 104 ? -1.390 -11.338 -4.198 1.00 86.25 104 ASP A CA 1
ATOM 799 C C . ASP A 1 104 ? -0.271 -12.054 -4.976 1.00 86.25 104 ASP A C 1
ATOM 801 O O . ASP A 1 104 ? -0.558 -13.011 -5.682 1.00 86.25 104 ASP A O 1
ATOM 805 N N . GLU A 1 105 ? 0.998 -11.647 -4.841 1.00 84.25 105 GLU A N 1
ATOM 806 C CA . GLU A 1 105 ? 2.135 -12.275 -5.546 1.00 84.25 105 GLU A CA 1
ATOM 807 C C . GLU A 1 105 ? 2.747 -13.475 -4.811 1.00 84.25 105 GLU A C 1
ATOM 809 O O . GLU A 1 105 ? 3.496 -14.245 -5.411 1.00 84.25 105 GLU A O 1
ATOM 814 N N . GLY A 1 106 ? 2.472 -13.630 -3.514 1.00 81.62 106 GLY A N 1
ATOM 815 C CA . GLY A 1 106 ? 3.072 -14.669 -2.673 1.00 81.62 106 G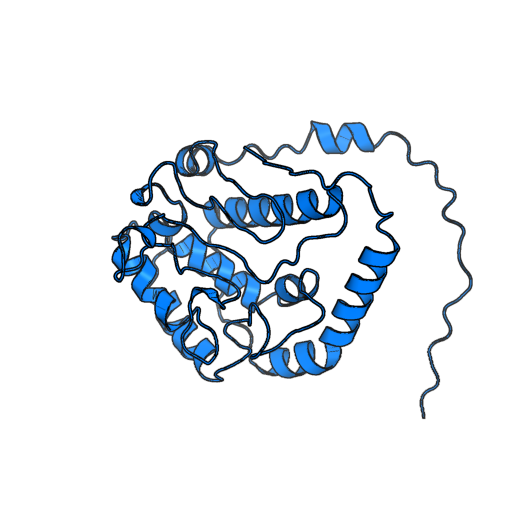LY A CA 1
ATOM 816 C C . GLY A 1 106 ? 2.118 -15.801 -2.317 1.00 81.62 106 GLY A C 1
ATOM 817 O O . GLY A 1 106 ? 2.199 -16.905 -2.857 1.00 81.62 106 GLY A O 1
ATOM 818 N N . ARG A 1 107 ? 1.253 -15.546 -1.333 1.00 83.94 107 ARG A N 1
ATOM 819 C CA . ARG A 1 107 ? 0.361 -16.554 -0.750 1.00 83.94 107 ARG A CA 1
ATOM 820 C C . ARG A 1 107 ? -0.997 -16.512 -1.458 1.00 83.94 107 ARG A C 1
ATOM 822 O O . ARG A 1 107 ? -1.617 -15.455 -1.526 1.00 83.94 107 ARG A O 1
ATOM 829 N N . ARG A 1 108 ? -1.487 -17.652 -1.956 1.00 80.25 108 ARG A N 1
ATOM 830 C CA . ARG A 1 108 ? -2.751 -17.719 -2.728 1.00 80.25 108 ARG A CA 1
ATOM 831 C C . ARG A 1 108 ? -3.993 -17.336 -1.913 1.00 80.25 108 ARG A C 1
ATOM 833 O O . ARG A 1 108 ? -4.945 -16.778 -2.442 1.00 80.25 108 ARG A O 1
ATOM 840 N N . ASP A 1 109 ? -3.988 -17.632 -0.623 1.00 87.19 109 ASP A N 1
ATOM 841 C CA . ASP A 1 109 ? -5.049 -17.315 0.339 1.00 87.19 109 ASP A CA 1
ATOM 842 C C . ASP A 1 109 ? -4.990 -15.866 0.864 1.00 87.19 109 ASP A C 1
ATOM 844 O O . ASP A 1 109 ? -5.982 -15.389 1.418 1.00 87.19 109 ASP A O 1
ATOM 848 N N . ALA A 1 110 ? -3.898 -15.121 0.632 1.00 87.56 110 ALA A N 1
ATOM 849 C CA . ALA A 1 110 ? -3.739 -13.749 1.129 1.00 87.56 110 ALA A CA 1
ATOM 850 C C . ALA A 1 110 ? -4.882 -12.829 0.682 1.00 87.56 110 ALA A C 1
ATOM 852 O O . ALA A 1 110 ? -5.379 -12.018 1.461 1.00 87.56 110 ALA A O 1
ATOM 853 N N . ARG A 1 111 ? -5.366 -12.993 -0.553 1.00 87.81 111 ARG A N 1
ATOM 854 C CA . ARG A 1 111 ? -6.514 -12.241 -1.076 1.00 87.81 111 ARG A CA 1
ATOM 855 C C . ARG A 1 111 ? -7.809 -12.548 -0.319 1.00 87.81 111 ARG A C 1
ATOM 857 O O . ARG A 1 111 ? -8.641 -11.658 -0.134 1.00 87.81 111 ARG A O 1
ATOM 864 N N . TYR A 1 112 ? -8.039 -13.807 0.047 1.00 90.06 112 TYR A N 1
ATOM 865 C CA . TYR A 1 112 ? -9.244 -14.203 0.775 1.00 90.06 112 TYR A CA 1
ATOM 866 C C . TYR A 1 112 ? -9.239 -13.603 2.183 1.00 90.06 112 TYR A C 1
ATOM 868 O O . TYR A 1 112 ? -10.199 -12.938 2.571 1.00 90.06 112 TYR A O 1
ATOM 876 N N . GLU A 1 113 ? -8.126 -13.741 2.900 1.00 92.62 113 GLU A N 1
ATOM 877 C CA . GLU A 1 113 ? -7.969 -13.167 4.238 1.00 92.62 113 GLU A CA 1
ATOM 878 C C . GLU A 1 113 ? -8.027 -11.637 4.227 1.00 92.62 113 GLU A C 1
ATOM 880 O O . GLU A 1 113 ? -8.681 -11.032 5.078 1.00 92.62 113 GLU A O 1
ATOM 885 N N . LEU A 1 114 ? -7.425 -10.999 3.219 1.00 92.50 114 LEU A N 1
ATOM 886 C CA . LEU A 1 114 ? -7.507 -9.554 3.045 1.00 92.50 114 LEU A CA 1
ATOM 887 C C . LEU A 1 114 ? -8.947 -9.079 2.846 1.00 92.50 114 LEU A C 1
ATOM 889 O O . LEU A 1 114 ? -9.333 -8.082 3.447 1.00 92.50 114 LEU A O 1
ATOM 893 N N . GLN A 1 115 ? -9.778 -9.804 2.093 1.00 91.50 115 GLN A N 1
ATOM 894 C CA . GLN A 1 115 ? -11.200 -9.464 1.968 1.00 91.50 115 GLN A CA 1
ATOM 895 C C . GLN A 1 115 ? -11.946 -9.566 3.305 1.00 91.50 115 GLN A C 1
ATOM 897 O O . GLN A 1 115 ? -12.767 -8.697 3.600 1.00 91.50 115 GLN A O 1
ATOM 902 N N . ILE A 1 116 ? -11.645 -10.576 4.130 1.00 92.50 116 ILE A N 1
ATOM 903 C CA . ILE A 1 116 ? -12.231 -10.707 5.475 1.00 92.50 116 ILE A CA 1
ATOM 904 C C . ILE A 1 116 ? -11.837 -9.513 6.347 1.00 92.50 116 ILE A C 1
ATOM 906 O O . ILE A 1 116 ? -12.701 -8.899 6.973 1.00 92.50 116 ILE A O 1
ATOM 910 N N . ALA A 1 117 ? -10.553 -9.154 6.359 1.00 92.94 117 ALA A N 1
ATOM 911 C CA . ALA A 1 117 ? -10.044 -8.022 7.125 1.00 92.94 117 ALA A CA 1
ATOM 912 C C . ALA A 1 117 ? -10.659 -6.693 6.663 1.00 92.94 117 ALA A C 1
ATOM 914 O O . ALA A 1 117 ? -11.121 -5.897 7.480 1.00 92.94 117 ALA A O 1
ATOM 915 N N . MET A 1 118 ? -10.746 -6.476 5.348 1.00 91.81 118 MET A N 1
ATOM 916 C CA . MET A 1 118 ? -11.384 -5.294 4.766 1.00 91.81 118 MET A CA 1
ATOM 917 C C . MET A 1 118 ? -12.868 -5.181 5.133 1.00 91.81 118 MET A C 1
ATOM 919 O O . MET A 1 118 ? -13.354 -4.063 5.283 1.00 91.81 118 MET A O 1
ATOM 923 N N . ALA A 1 119 ? -13.581 -6.299 5.307 1.00 91.44 119 ALA A N 1
ATOM 924 C CA . ALA A 1 119 ? -14.983 -6.299 5.727 1.00 91.44 119 ALA A CA 1
ATOM 925 C C . ALA A 1 119 ? -15.187 -5.835 7.183 1.00 91.44 119 ALA A C 1
ATOM 927 O O . ALA A 1 119 ? -16.289 -5.427 7.539 1.00 91.44 119 ALA A O 1
ATOM 928 N N . GLN A 1 120 ? -14.138 -5.858 8.015 1.00 91.25 120 GLN A N 1
ATOM 929 C CA . GLN A 1 120 ? -14.189 -5.338 9.390 1.00 91.25 120 GLN A CA 1
ATOM 930 C C . GLN A 1 120 ? -14.049 -3.809 9.457 1.00 91.25 120 GLN A C 1
ATOM 932 O O . GLN A 1 120 ? -14.266 -3.207 10.508 1.00 91.25 120 GLN A O 1
ATOM 937 N N . VAL A 1 121 ? -13.666 -3.164 8.354 1.00 91.12 121 VAL A N 1
ATOM 938 C CA . VAL A 1 121 ? -13.441 -1.719 8.297 1.00 91.12 121 VAL A CA 1
ATOM 939 C C . VAL A 1 121 ? -14.720 -1.015 7.854 1.00 91.12 121 VAL A C 1
ATOM 941 O O . VAL A 1 121 ? -15.151 -1.148 6.711 1.00 91.12 121 VAL A O 1
ATOM 944 N N . GLN A 1 122 ? -15.302 -0.234 8.761 1.00 88.00 122 GLN A N 1
ATOM 945 C CA . GLN A 1 122 ? -16.485 0.585 8.496 1.00 88.00 122 GLN A CA 1
ATOM 946 C C . GLN A 1 122 ? -16.091 1.937 7.884 1.00 88.00 122 GLN A C 1
ATOM 948 O O . GLN A 1 122 ? -15.139 2.579 8.333 1.00 88.00 122 GLN A O 1
ATOM 953 N N . ASP A 1 123 ? -16.840 2.387 6.879 1.00 87.69 123 ASP A N 1
ATOM 954 C CA . ASP A 1 123 ? -16.564 3.642 6.177 1.00 87.69 123 ASP A CA 1
ATOM 955 C C . ASP A 1 123 ? -16.792 4.859 7.083 1.00 87.69 123 ASP A C 1
ATOM 957 O O . ASP A 1 123 ? -17.863 5.027 7.664 1.00 87.69 123 ASP A O 1
ATOM 961 N N . GLY A 1 124 ? -15.780 5.726 7.206 1.00 81.62 124 GLY A N 1
ATOM 962 C CA . GLY A 1 124 ? -15.866 6.957 7.997 1.00 81.62 124 GLY A CA 1
ATOM 963 C C . GLY A 1 124 ? -15.875 6.752 9.517 1.00 81.62 124 GLY A C 1
ATOM 964 O O . GLY A 1 124 ? -15.916 7.739 10.254 1.00 81.62 124 GLY A O 1
ATOM 965 N N . ALA A 1 125 ? -15.806 5.507 9.998 1.00 83.88 125 ALA A N 1
ATOM 966 C CA . ALA A 1 125 ? -15.714 5.212 11.420 1.00 83.88 125 ALA A CA 1
ATOM 967 C C . ALA A 1 125 ? -14.329 5.583 11.965 1.00 83.88 125 ALA A C 1
ATOM 969 O O . ALA A 1 125 ? -13.300 5.341 11.334 1.00 83.88 125 ALA A O 1
ATOM 970 N N . THR A 1 126 ? -14.307 6.159 13.167 1.00 82.25 126 THR A N 1
ATOM 971 C CA . THR A 1 126 ? -13.059 6.367 13.906 1.00 82.25 126 THR A CA 1
ATOM 972 C C . THR A 1 126 ? -12.775 5.124 14.734 1.00 82.25 126 THR A C 1
ATOM 974 O O . THR A 1 126 ? -13.629 4.675 15.496 1.00 82.25 126 THR A O 1
ATOM 977 N N . THR A 1 127 ? -11.562 4.598 14.618 1.00 84.62 127 THR A N 1
ATOM 978 C CA . THR A 1 127 ? -11.128 3.390 15.322 1.00 84.62 127 THR A CA 1
ATOM 979 C C . THR A 1 127 ? -9.827 3.687 16.058 1.00 84.62 127 THR A C 1
ATOM 981 O O . THR A 1 127 ? -9.052 4.550 15.646 1.00 84.62 127 THR A O 1
ATOM 984 N N . SER A 1 128 ? -9.558 2.990 17.164 1.00 89.50 128 SER A N 1
ATOM 985 C CA . SER A 1 128 ? -8.270 3.122 17.843 1.00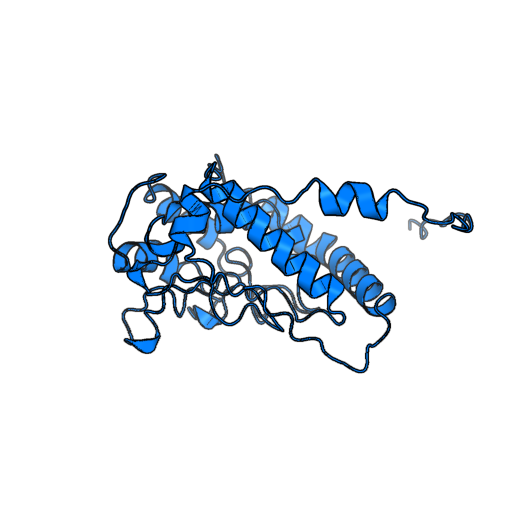 89.50 128 SER A CA 1
ATOM 986 C C . SER A 1 128 ? -7.106 2.789 16.887 1.00 89.50 128 SER A C 1
ATOM 988 O O . SER A 1 128 ? -7.169 1.757 16.213 1.00 89.50 128 SER A O 1
ATOM 990 N N . PRO A 1 129 ? -6.020 3.590 16.855 1.00 88.62 129 PRO A N 1
ATOM 991 C CA . PRO A 1 129 ? -4.912 3.414 15.908 1.00 88.62 129 PRO A CA 1
ATOM 992 C C . PRO A 1 129 ? -4.306 2.004 15.858 1.00 88.62 129 PRO A C 1
ATOM 994 O O . PRO A 1 129 ? -3.946 1.509 14.793 1.00 88.62 129 PRO A O 1
ATOM 997 N N . TRP A 1 130 ? -4.239 1.324 17.004 1.00 90.12 130 TRP A N 1
ATOM 998 C CA . TRP A 1 130 ? -3.699 -0.032 17.101 1.00 90.12 130 TRP A CA 1
ATOM 999 C C . TRP A 1 130 ? -4.568 -1.088 16.405 1.00 90.12 130 TRP A C 1
ATOM 1001 O O . TRP A 1 130 ? -4.031 -2.070 15.901 1.00 90.12 130 TRP A O 1
ATOM 1011 N N . ILE A 1 131 ? -5.890 -0.889 16.347 1.00 91.19 131 ILE A N 1
ATOM 1012 C CA . ILE A 1 131 ? -6.809 -1.794 15.641 1.00 91.19 131 ILE A CA 1
ATOM 1013 C C . ILE A 1 131 ? -6.590 -1.653 14.137 1.00 91.19 131 ILE A C 1
ATOM 1015 O O . ILE A 1 131 ? -6.497 -2.658 13.440 1.00 91.19 131 ILE A O 1
ATOM 1019 N N . VAL A 1 132 ? -6.458 -0.414 13.648 1.00 89.56 132 VAL A N 1
ATOM 1020 C CA . VAL A 1 132 ? -6.201 -0.137 12.226 1.00 89.56 132 VAL A CA 1
ATOM 1021 C C . VAL A 1 132 ? -4.946 -0.865 11.751 1.00 89.56 132 VAL A C 1
ATOM 1023 O O . VAL A 1 132 ? -4.969 -1.526 10.718 1.00 89.56 132 VAL A O 1
ATOM 1026 N N . ASP A 1 133 ? -3.871 -0.801 12.535 1.00 92.81 133 ASP A N 1
ATOM 1027 C CA . ASP A 1 133 ? -2.639 -1.538 12.263 1.00 92.81 133 ASP A CA 1
ATOM 1028 C C . ASP A 1 133 ? -2.849 -3.060 12.289 1.00 92.81 133 ASP A C 1
ATOM 1030 O O . ASP A 1 133 ? -2.462 -3.752 11.347 1.00 92.81 133 ASP A O 1
ATOM 1034 N N . ARG A 1 134 ? -3.523 -3.589 13.318 1.00 93.44 134 ARG A N 1
ATOM 1035 C CA . ARG A 1 134 ? -3.748 -5.036 13.485 1.00 93.44 134 ARG A CA 1
ATOM 1036 C C . ARG A 1 134 ? -4.568 -5.679 12.381 1.00 93.44 134 ARG A C 1
ATOM 1038 O O . ARG A 1 134 ? -4.285 -6.821 12.036 1.00 93.44 134 ARG A O 1
ATOM 1045 N N . ILE A 1 135 ? -5.539 -4.959 11.823 1.00 93.38 135 ILE A N 1
ATOM 1046 C CA . ILE A 1 135 ? -6.367 -5.459 10.718 1.00 93.38 135 ILE A CA 1
ATOM 1047 C C . ILE A 1 135 ? -5.498 -5.807 9.500 1.00 93.38 135 ILE A C 1
ATOM 1049 O O . ILE A 1 135 ? -5.776 -6.788 8.818 1.00 93.38 135 ILE A O 1
ATOM 1053 N N . PHE A 1 136 ? -4.437 -5.036 9.233 1.00 94.69 136 PHE A N 1
ATOM 1054 C CA . PHE A 1 136 ? -3.655 -5.163 8.000 1.00 94.69 136 PHE A CA 1
ATOM 1055 C C . PHE A 1 136 ? -2.235 -5.714 8.187 1.00 94.69 136 PHE A C 1
ATOM 1057 O O . PHE A 1 136 ? -1.681 -6.252 7.229 1.00 94.69 136 PHE A O 1
ATOM 1064 N N . ARG A 1 137 ? -1.625 -5.611 9.377 1.00 94.38 137 ARG A N 1
ATOM 1065 C CA . ARG A 1 137 ? -0.189 -5.888 9.603 1.00 94.38 137 ARG A CA 1
ATOM 1066 C C . ARG A 1 137 ? 0.278 -7.257 9.140 1.00 94.38 137 ARG A C 1
ATOM 1068 O O . ARG A 1 137 ? 1.375 -7.351 8.615 1.00 94.38 137 ARG A O 1
ATOM 1075 N N . HIS A 1 138 ? -0.524 -8.296 9.328 1.00 92.81 138 HIS A N 1
ATOM 1076 C CA . HIS A 1 138 ? -0.141 -9.662 8.955 1.00 92.81 138 HIS A CA 1
ATOM 1077 C C . HIS A 1 138 ? -0.540 -10.033 7.520 1.00 92.81 138 HIS A C 1
ATOM 1079 O O . HIS A 1 138 ? -0.231 -11.125 7.057 1.00 92.81 138 HIS A O 1
ATOM 1085 N N . LEU A 1 139 ? -1.211 -9.117 6.818 1.00 94.44 139 LEU A N 1
ATOM 1086 C CA . LEU A 1 139 ? -1.696 -9.299 5.451 1.00 94.44 139 LEU A CA 1
ATOM 1087 C C . LEU A 1 139 ? -0.874 -8.474 4.458 1.00 94.44 139 LEU A C 1
ATOM 1089 O O . LEU A 1 139 ? -0.627 -8.915 3.343 1.00 94.44 139 LEU A O 1
ATOM 1093 N N . LEU A 1 140 ? -0.410 -7.291 4.868 1.00 94.56 140 LEU A N 1
ATOM 1094 C CA . LEU A 1 140 ? 0.474 -6.427 4.088 1.00 94.56 140 LEU A CA 1
ATOM 1095 C C . LEU A 1 140 ? 1.941 -6.734 4.415 1.00 94.56 140 LEU A C 1
ATOM 1097 O O . LEU A 1 140 ? 2.648 -5.928 5.020 1.00 94.56 140 LEU A O 1
ATOM 1101 N N . VAL A 1 141 ? 2.376 -7.932 4.027 1.00 94.38 141 VAL A N 1
ATOM 1102 C CA . VAL A 1 141 ? 3.724 -8.467 4.259 1.00 94.38 141 VAL A CA 1
ATOM 1103 C C . VAL A 1 141 ? 4.258 -9.161 3.013 1.00 94.38 141 VAL A C 1
ATOM 1105 O O . VAL A 1 141 ? 3.497 -9.545 2.127 1.00 94.38 141 VAL A O 1
ATOM 1108 N N . ASP A 1 142 ? 5.574 -9.349 2.951 1.00 92.25 142 ASP A N 1
ATOM 1109 C CA . ASP A 1 142 ? 6.173 -10.264 1.982 1.00 92.25 142 ASP A CA 1
ATOM 1110 C C . ASP A 1 142 ? 6.008 -11.744 2.393 1.00 92.25 142 ASP A C 1
ATOM 1112 O O . ASP A 1 142 ? 5.465 -12.068 3.451 1.00 92.25 142 ASP A O 1
ATOM 1116 N N . GLY A 1 143 ? 6.546 -12.664 1.583 1.00 88.62 143 GLY A N 1
ATOM 1117 C CA . GLY A 1 143 ? 6.507 -14.105 1.869 1.00 88.62 143 GLY A CA 1
ATOM 1118 C C . GLY A 1 143 ? 7.239 -14.551 3.146 1.00 88.62 143 GLY A C 1
ATOM 1119 O O . GLY A 1 143 ? 7.136 -15.716 3.515 1.00 88.62 143 GLY A O 1
ATOM 1120 N N . THR A 1 144 ? 7.972 -13.656 3.817 1.00 91.19 144 THR A N 1
ATOM 1121 C CA . THR A 1 144 ? 8.640 -13.906 5.107 1.00 91.19 144 THR A CA 1
ATOM 1122 C C . THR A 1 144 ? 7.921 -13.258 6.294 1.00 91.19 144 THR A C 1
ATOM 1124 O O . THR A 1 144 ? 8.375 -13.401 7.426 1.00 91.19 144 THR A O 1
ATOM 1127 N N . GLY A 1 145 ? 6.809 -12.551 6.063 1.00 91.62 145 GLY A N 1
ATOM 1128 C CA . GLY A 1 145 ? 6.086 -11.821 7.107 1.00 91.62 145 GLY A CA 1
ATOM 1129 C C . GLY A 1 145 ? 6.620 -10.409 7.376 1.00 91.62 145 GLY A C 1
ATOM 1130 O O . GLY A 1 145 ? 6.282 -9.815 8.397 1.00 91.62 145 GLY A O 1
ATOM 1131 N N . ASN A 1 146 ? 7.447 -9.849 6.489 1.00 92.62 146 ASN A N 1
ATOM 1132 C CA . ASN A 1 146 ? 8.073 -8.546 6.688 1.00 92.62 146 ASN A CA 1
ATOM 1133 C C . ASN A 1 146 ? 7.215 -7.396 6.123 1.00 92.62 146 ASN A C 1
ATOM 1135 O O . ASN A 1 146 ? 7.083 -7.244 4.906 1.00 92.62 146 ASN A O 1
ATOM 1139 N N . THR A 1 147 ? 6.695 -6.534 7.005 1.00 91.56 147 THR A N 1
ATOM 1140 C CA . THR A 1 147 ? 5.913 -5.332 6.647 1.00 91.56 147 THR A CA 1
ATOM 1141 C C . THR A 1 147 ? 6.711 -4.290 5.876 1.00 91.56 147 THR A C 1
ATOM 1143 O O . THR A 1 147 ? 6.167 -3.602 5.015 1.00 91.56 147 THR A O 1
ATOM 1146 N N . HIS A 1 148 ? 8.012 -4.175 6.142 1.00 91.19 148 HIS A N 1
ATOM 1147 C CA . HIS A 1 148 ? 8.892 -3.236 5.450 1.00 91.19 148 HIS A CA 1
ATOM 1148 C C . HIS A 1 148 ? 9.177 -3.655 4.002 1.00 91.19 148 HIS A C 1
ATOM 1150 O O . HIS A 1 148 ? 9.681 -2.854 3.221 1.00 91.19 148 HIS A O 1
ATOM 1156 N N . ARG A 1 149 ? 8.864 -4.895 3.616 1.00 90.62 149 ARG A N 1
ATOM 1157 C CA . ARG A 1 149 ? 9.015 -5.387 2.242 1.00 90.62 149 ARG A CA 1
ATOM 1158 C C . ARG A 1 149 ? 7.700 -5.463 1.475 1.00 90.62 149 ARG A C 1
ATOM 1160 O O . ARG A 1 149 ? 7.727 -5.857 0.324 1.00 90.62 149 ARG A O 1
ATOM 1167 N N . ALA A 1 150 ? 6.568 -5.079 2.051 1.00 91.25 150 ALA A N 1
ATOM 1168 C CA . ALA A 1 150 ? 5.308 -5.064 1.315 1.00 91.25 150 ALA A CA 1
ATOM 1169 C C . ALA A 1 150 ? 5.224 -3.880 0.336 1.00 91.25 150 ALA A C 1
ATOM 1171 O O . ALA A 1 150 ? 5.814 -2.824 0.578 1.00 91.25 150 ALA A O 1
ATOM 1172 N N . GLU A 1 151 ? 4.436 -4.026 -0.736 1.00 90.06 151 GLU A N 1
ATOM 1173 C CA . GLU A 1 151 ? 4.062 -2.913 -1.621 1.00 90.06 151 GLU A CA 1
ATOM 1174 C C . GLU A 1 151 ? 3.491 -1.728 -0.825 1.00 90.06 151 GLU A C 1
ATOM 1176 O O . GLU A 1 151 ? 3.960 -0.598 -0.965 1.00 90.06 151 GLU A O 1
ATOM 1181 N N . PHE A 1 152 ? 2.515 -2.000 0.043 1.00 91.62 152 PHE A N 1
ATOM 1182 C CA . PHE A 1 152 ? 2.015 -1.058 1.040 1.00 91.62 152 PHE A CA 1
ATOM 1183 C C . PHE A 1 152 ? 2.694 -1.345 2.378 1.00 91.62 152 PHE A C 1
ATOM 1185 O O . PHE A 1 152 ? 2.222 -2.154 3.174 1.00 91.62 152 PHE A O 1
ATOM 1192 N N . CYS A 1 153 ? 3.812 -0.676 2.631 1.00 91.50 153 CYS A N 1
ATOM 1193 C CA . CYS A 1 153 ? 4.544 -0.795 3.880 1.00 91.50 153 CYS A CA 1
ATOM 1194 C C . CYS A 1 153 ? 3.841 0.000 4.983 1.00 91.50 153 CYS A C 1
ATOM 1196 O O . CYS A 1 153 ? 3.769 1.231 4.959 1.00 91.50 153 CYS A O 1
ATOM 1198 N N . ILE A 1 154 ? 3.347 -0.735 5.974 1.00 91.88 154 ILE A N 1
ATOM 1199 C CA . ILE A 1 154 ? 2.721 -0.198 7.190 1.00 91.88 154 ILE A CA 1
ATOM 1200 C C . ILE A 1 154 ? 3.602 -0.399 8.423 1.00 91.88 154 ILE A C 1
ATOM 1202 O O . ILE A 1 154 ? 3.145 -0.308 9.559 1.00 91.88 154 ILE A O 1
ATOM 1206 N N . ASP A 1 155 ? 4.892 -0.654 8.206 1.00 90.00 155 ASP A N 1
ATOM 1207 C CA . ASP A 1 155 ? 5.870 -0.883 9.268 1.00 90.00 155 ASP A CA 1
ATOM 1208 C C . ASP A 1 155 ? 5.852 0.237 10.321 1.00 90.00 155 ASP A C 1
ATOM 1210 O O . ASP A 1 155 ? 5.883 -0.023 11.522 1.00 90.00 155 ASP A O 1
ATOM 1214 N N . LYS A 1 156 ? 5.662 1.477 9.853 1.00 88.06 156 LYS A N 1
ATOM 1215 C CA . LYS A 1 156 ? 5.626 2.705 10.657 1.00 88.06 156 LYS A CA 1
ATOM 1216 C C . LYS A 1 156 ? 4.214 3.280 10.848 1.00 88.06 156 LYS A C 1
ATOM 1218 O O . LYS A 1 156 ? 4.078 4.456 11.199 1.00 88.06 156 LYS A O 1
ATOM 1223 N N . LEU A 1 157 ? 3.166 2.491 10.600 1.00 89.25 157 LEU A N 1
ATOM 1224 C CA . LEU A 1 157 ? 1.780 2.925 10.779 1.00 89.25 157 LEU A CA 1
ATOM 1225 C C . LEU A 1 157 ? 1.452 3.033 12.271 1.00 89.25 157 LEU A C 1
ATOM 1227 O O . LEU A 1 157 ? 1.353 4.139 12.802 1.00 89.25 157 LEU A O 1
ATOM 1231 N N . PHE A 1 158 ? 1.329 1.902 12.963 1.00 91.06 158 PHE A N 1
ATOM 1232 C CA . PHE A 1 158 ? 1.170 1.876 14.415 1.00 91.06 158 PHE A CA 1
ATOM 1233 C C . PHE A 1 158 ? 1.715 0.572 15.005 1.00 91.06 158 PHE A C 1
ATOM 1235 O O . PHE A 1 158 ? 0.995 -0.181 15.660 1.00 91.06 158 PHE A O 1
ATOM 1242 N N . SER A 1 159 ? 2.999 0.293 14.754 1.00 89.25 159 SER A N 1
ATOM 1243 C CA . SER A 1 159 ? 3.623 -0.955 15.199 1.00 89.25 159 SER A CA 1
ATOM 1244 C C . SER A 1 159 ? 3.561 -1.118 16.725 1.00 89.25 159 SER A C 1
ATOM 1246 O O . SER A 1 159 ? 3.826 -0.166 17.475 1.00 89.25 159 SER A O 1
ATOM 1248 N N . PRO A 1 160 ? 3.235 -2.321 17.225 1.00 87.81 160 PRO A N 1
ATOM 1249 C CA . PRO A 1 160 ? 3.303 -2.624 18.650 1.00 87.81 160 PRO A CA 1
ATOM 1250 C C . PRO A 1 160 ? 4.753 -2.687 19.149 1.00 87.81 160 PRO A C 1
ATOM 1252 O O . PRO A 1 160 ? 4.977 -2.373 20.317 1.00 87.81 160 PRO A O 1
ATOM 1255 N N . ASP A 1 161 ? 5.701 -3.052 18.277 1.00 85.75 161 ASP A N 1
ATOM 1256 C CA . ASP A 1 161 ? 7.032 -3.549 18.644 1.00 85.75 161 ASP A CA 1
ATOM 1257 C C . ASP A 1 161 ? 7.945 -2.431 19.151 1.00 85.75 161 ASP A C 1
ATOM 1259 O O . ASP A 1 161 ? 8.826 -2.653 19.979 1.00 85.75 161 ASP A O 1
ATOM 1263 N N . SER A 1 162 ? 7.729 -1.204 18.675 1.00 85.19 162 SER A N 1
ATOM 1264 C CA . SER A 1 162 ? 8.503 -0.044 19.096 1.00 85.19 162 SER A CA 1
ATOM 1265 C C . SER A 1 162 ? 7.697 1.249 19.003 1.00 85.19 162 SER A C 1
ATOM 1267 O O . SER A 1 162 ? 6.805 1.405 18.167 1.00 85.19 162 SER A O 1
ATOM 1269 N N . ALA A 1 163 ? 8.058 2.234 19.829 1.00 83.62 163 ALA A N 1
ATOM 1270 C CA . ALA A 1 163 ? 7.524 3.590 19.706 1.00 83.62 163 ALA A CA 1
ATOM 1271 C C . ALA A 1 163 ? 7.897 4.235 18.356 1.00 83.62 163 ALA A C 1
ATOM 1273 O O . ALA A 1 163 ? 7.112 4.997 17.797 1.00 83.62 163 ALA A O 1
ATOM 1274 N N . THR A 1 164 ? 9.061 3.887 17.794 1.00 81.69 164 THR A N 1
ATOM 1275 C CA . THR A 1 164 ? 9.526 4.389 16.490 1.00 81.69 164 THR A CA 1
ATOM 1276 C C . THR A 1 164 ? 8.719 3.848 15.308 1.00 81.69 164 THR A C 1
ATOM 1278 O O . THR A 1 164 ? 8.764 4.443 14.235 1.00 81.69 164 THR A O 1
ATOM 1281 N N . GLY A 1 165 ? 7.950 2.771 15.492 1.00 82.81 165 GLY A N 1
ATOM 1282 C CA . GLY A 1 165 ? 7.004 2.252 14.501 1.00 82.81 165 GLY A CA 1
ATOM 1283 C C . GLY A 1 165 ? 5.596 2.856 14.597 1.00 82.81 165 GLY A C 1
ATOM 1284 O O . GLY A 1 165 ? 4.711 2.473 13.832 1.00 82.81 165 GLY A O 1
ATOM 1285 N N . ARG A 1 166 ? 5.359 3.803 15.515 1.00 88.88 166 ARG A N 1
ATOM 1286 C CA . ARG A 1 166 ? 4.065 4.484 15.707 1.00 88.88 166 ARG A CA 1
ATOM 1287 C C . ARG A 1 166 ? 4.115 5.905 15.167 1.00 88.88 166 ARG A C 1
ATOM 1289 O O . ARG A 1 166 ? 3.989 6.863 15.921 1.00 88.88 166 ARG A O 1
ATOM 1296 N N . LEU A 1 167 ? 4.329 6.033 13.858 1.00 84.44 167 LEU A N 1
ATOM 1297 C CA . LEU A 1 167 ? 4.450 7.329 13.179 1.00 84.44 167 LEU A CA 1
ATOM 1298 C C . LEU A 1 167 ? 3.211 7.686 12.349 1.00 84.44 167 LEU A C 1
ATOM 1300 O O . LEU A 1 167 ? 3.112 8.800 11.843 1.00 84.44 167 LEU A O 1
ATOM 1304 N N . GLY A 1 168 ? 2.261 6.761 12.197 1.00 84.19 168 GLY A N 1
ATOM 1305 C CA . GLY A 1 168 ? 1.076 6.960 11.370 1.00 84.19 168 GLY A CA 1
ATOM 1306 C C . GLY A 1 168 ? 1.381 6.977 9.874 1.00 84.19 168 GLY A C 1
ATOM 1307 O O . GLY A 1 168 ? 0.641 7.603 9.121 1.00 84.19 168 GLY A O 1
ATOM 1308 N N . LEU A 1 169 ? 2.468 6.333 9.440 1.00 84.50 169 LEU A N 1
ATOM 1309 C CA . LEU A 1 169 ? 2.947 6.384 8.060 1.00 84.50 169 LEU A CA 1
ATOM 1310 C C . LEU A 1 169 ? 2.580 5.128 7.267 1.00 84.50 169 LEU A C 1
ATOM 1312 O O . LEU A 1 169 ? 2.735 4.009 7.751 1.00 84.50 169 LEU A O 1
ATOM 1316 N N . VAL A 1 170 ? 2.185 5.340 6.010 1.00 87.31 170 VAL A N 1
ATOM 1317 C CA . VAL A 1 170 ? 2.084 4.297 4.980 1.00 87.31 170 VAL A CA 1
ATOM 1318 C C . VAL A 1 170 ? 3.053 4.630 3.849 1.00 87.31 170 VAL A C 1
ATOM 1320 O O . VAL A 1 170 ? 2.942 5.683 3.216 1.00 87.31 170 VAL A O 1
ATOM 1323 N N . GLU A 1 171 ? 4.001 3.738 3.594 1.00 85.69 171 GLU A N 1
ATOM 1324 C CA . GLU A 1 171 ? 5.032 3.881 2.566 1.00 85.69 171 GLU A CA 1
ATOM 1325 C C . GLU A 1 171 ? 4.678 2.994 1.372 1.00 85.69 171 GLU A C 1
ATOM 1327 O O . GLU A 1 171 ? 4.492 1.788 1.516 1.00 85.69 171 GLU A O 1
ATOM 1332 N N . PHE A 1 172 ? 4.585 3.569 0.177 1.00 85.81 172 PHE A N 1
ATOM 1333 C CA . PHE A 1 172 ? 4.298 2.789 -1.024 1.00 85.81 172 PHE A CA 1
ATOM 1334 C C . PHE A 1 172 ? 5.608 2.426 -1.733 1.00 85.81 172 PHE A C 1
ATOM 1336 O O . PHE A 1 172 ? 6.287 3.258 -2.335 1.00 85.81 172 PHE A O 1
ATOM 1343 N N . ARG A 1 173 ? 6.023 1.173 -1.600 1.00 85.38 173 ARG A N 1
ATOM 1344 C CA . ARG A 1 173 ? 7.385 0.742 -1.932 1.00 85.38 173 A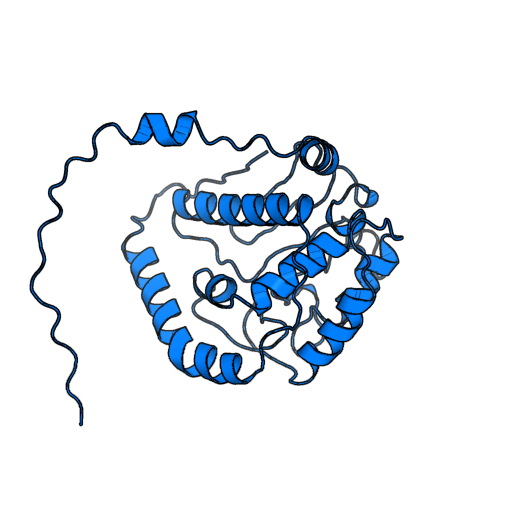RG A CA 1
ATOM 1345 C C . ARG A 1 173 ? 7.547 0.227 -3.350 1.00 85.38 173 ARG A C 1
ATOM 1347 O O . ARG A 1 173 ? 8.676 0.129 -3.818 1.00 85.38 173 ARG A O 1
ATOM 1354 N N . ALA A 1 174 ? 6.445 -0.071 -4.035 1.00 79.38 174 ALA A N 1
ATOM 1355 C CA . ALA A 1 174 ? 6.512 -0.532 -5.414 1.00 79.38 174 ALA A CA 1
ATOM 1356 C C . ALA A 1 174 ? 6.883 0.584 -6.401 1.00 79.38 174 ALA A C 1
ATOM 1358 O O . ALA A 1 174 ? 7.218 0.265 -7.528 1.00 79.38 174 ALA A O 1
ATOM 1359 N N . PHE A 1 175 ? 6.874 1.872 -6.027 1.00 78.69 175 PHE A N 1
ATOM 1360 C CA . PHE A 1 175 ? 7.358 2.937 -6.921 1.00 78.69 175 PHE A CA 1
ATOM 1361 C C . PHE A 1 175 ? 8.876 3.077 -6.823 1.00 78.69 175 PHE A C 1
ATOM 1363 O O . PHE A 1 175 ? 9.403 3.520 -5.799 1.00 78.69 175 PHE A O 1
ATOM 1370 N N . GLU A 1 176 ? 9.573 2.760 -7.912 1.00 75.88 176 GLU A N 1
ATOM 1371 C CA . GLU A 1 176 ? 10.995 3.061 -8.042 1.00 75.88 176 GLU A CA 1
ATOM 1372 C C . GLU A 1 176 ? 11.212 4.568 -8.242 1.00 75.88 176 GLU A C 1
ATOM 1374 O O . GLU A 1 176 ? 10.395 5.259 -8.861 1.00 75.88 176 GLU A O 1
ATOM 1379 N N . MET A 1 177 ? 12.345 5.079 -7.746 1.00 73.62 177 MET A N 1
ATOM 1380 C CA . MET A 1 177 ? 12.814 6.429 -8.050 1.00 73.62 177 MET A CA 1
ATOM 1381 C C . MET A 1 177 ? 12.823 6.658 -9.565 1.00 73.62 177 MET A C 1
ATOM 1383 O O . MET A 1 177 ? 13.633 6.047 -10.268 1.00 73.62 177 MET A O 1
ATOM 1387 N N . PRO A 1 178 ? 12.002 7.575 -10.095 1.00 74.06 178 PRO A N 1
ATOM 1388 C CA . PRO A 1 178 ? 12.036 7.832 -11.518 1.00 74.06 178 PRO A CA 1
ATOM 1389 C C . PRO A 1 178 ? 13.295 8.637 -11.881 1.00 74.06 178 PRO A C 1
ATOM 1391 O O . PRO A 1 178 ? 13.764 9.456 -11.082 1.00 74.06 178 PRO A O 1
ATOM 1394 N N . PRO A 1 179 ? 13.817 8.480 -13.109 1.00 72.00 179 PRO A N 1
ATOM 1395 C CA . PRO A 1 179 ? 15.035 9.161 -13.555 1.00 72.00 179 PRO A CA 1
ATOM 1396 C C . PRO A 1 179 ? 14.870 10.682 -13.703 1.00 72.00 179 PRO A C 1
ATOM 1398 O O . PRO A 1 179 ? 15.861 11.399 -13.807 1.00 72.00 179 PRO A O 1
ATOM 1401 N N . HIS A 1 180 ? 13.633 11.193 -13.712 1.00 74.25 180 HIS A N 1
ATOM 1402 C CA . HIS A 1 180 ? 13.333 12.599 -13.967 1.00 74.25 180 HIS A CA 1
ATOM 1403 C C . HIS A 1 180 ? 12.325 13.170 -12.958 1.00 74.25 180 HIS A C 1
ATOM 1405 O O . HIS A 1 180 ? 11.307 12.552 -12.640 1.00 74.25 180 HIS A O 1
ATOM 1411 N N . ALA A 1 181 ? 12.539 14.410 -12.510 1.00 75.94 181 ALA A N 1
ATOM 1412 C CA . ALA A 1 181 ? 11.670 15.068 -11.528 1.00 75.94 181 ALA A CA 1
ATOM 1413 C C . ALA A 1 181 ? 10.211 15.216 -11.961 1.00 75.94 181 ALA A C 1
ATOM 1415 O O . ALA A 1 181 ? 9.314 15.078 -11.137 1.00 75.94 181 ALA A O 1
ATOM 1416 N N . ARG A 1 182 ? 9.955 15.481 -13.247 1.00 76.44 182 ARG A N 1
ATOM 1417 C CA . ARG A 1 182 ? 8.577 15.548 -13.771 1.00 76.44 182 ARG A CA 1
ATOM 1418 C C . ARG A 1 182 ? 7.827 14.228 -13.586 1.00 76.44 182 ARG A C 1
ATOM 1420 O O . ARG A 1 182 ? 6.668 14.258 -13.209 1.00 76.44 182 ARG A O 1
ATOM 1427 N N . MET A 1 183 ? 8.495 13.089 -13.778 1.00 76.88 183 MET A N 1
ATOM 1428 C CA . MET A 1 183 ? 7.889 11.779 -13.525 1.00 76.88 183 MET A CA 1
ATOM 1429 C C . MET A 1 183 ? 7.626 11.575 -12.029 1.00 76.88 183 MET A C 1
ATOM 1431 O O . MET A 1 183 ? 6.560 11.090 -11.662 1.00 76.88 183 MET A O 1
ATOM 1435 N N . SER A 1 184 ? 8.553 12.016 -11.168 1.00 77.88 184 SER A N 1
ATOM 1436 C CA . SER A 1 184 ? 8.359 12.012 -9.709 1.00 77.88 184 SER A CA 1
ATOM 1437 C C . SER A 1 184 ? 7.141 12.844 -9.300 1.00 77.88 184 SER A C 1
ATOM 1439 O O . SER A 1 184 ? 6.298 12.372 -8.543 1.00 77.88 184 SER A O 1
ATOM 1441 N N . LEU A 1 185 ? 6.988 14.046 -9.864 1.00 80.56 185 LEU A N 1
ATOM 1442 C CA . LEU A 1 185 ? 5.804 14.888 -9.676 1.00 80.56 185 LEU A CA 1
ATOM 1443 C C . LEU A 1 185 ? 4.524 14.186 -10.123 1.00 80.56 185 LEU A C 1
ATOM 1445 O O . LEU A 1 185 ? 3.538 14.217 -9.397 1.00 80.56 185 LEU A O 1
ATOM 1449 N N . THR A 1 186 ? 4.527 13.544 -11.293 1.00 82.94 186 THR A N 1
ATOM 1450 C CA . THR A 1 186 ? 3.358 12.811 -11.796 1.00 82.94 186 THR A CA 1
ATOM 1451 C C . THR A 1 186 ? 2.966 11.666 -10.862 1.00 82.94 186 THR A C 1
ATOM 1453 O O . THR A 1 186 ? 1.789 11.537 -10.536 1.00 82.94 186 THR A O 1
ATOM 1456 N N . GLN A 1 187 ? 3.931 10.875 -10.383 1.00 80.25 187 GLN A N 1
ATOM 1457 C CA . GLN A 1 187 ? 3.690 9.801 -9.412 1.00 80.25 187 GLN A CA 1
ATOM 1458 C C . GLN A 1 187 ? 3.108 10.341 -8.096 1.00 80.25 187 GLN A C 1
ATOM 1460 O O . GLN A 1 187 ? 2.122 9.809 -7.586 1.00 80.25 187 GLN A O 1
ATOM 1465 N N . GLN A 1 188 ? 3.681 11.424 -7.562 1.00 79.31 188 GLN A N 1
ATOM 1466 C CA . GLN A 1 188 ? 3.197 12.062 -6.335 1.00 79.31 188 GLN A CA 1
ATOM 1467 C C . GLN A 1 188 ? 1.786 12.632 -6.514 1.00 79.31 188 GLN A C 1
ATOM 1469 O O . GLN A 1 188 ? 0.930 12.438 -5.653 1.00 79.31 188 GLN A O 1
ATOM 1474 N N . LEU A 1 189 ? 1.518 13.305 -7.637 1.00 83.38 189 LEU A N 1
ATOM 1475 C CA . LEU A 1 189 ? 0.206 13.871 -7.940 1.00 83.38 189 LEU A CA 1
ATOM 1476 C C . LEU A 1 189 ? -0.853 12.775 -8.084 1.00 83.38 189 LEU A C 1
ATOM 1478 O O . LEU A 1 189 ? -1.927 12.906 -7.508 1.00 83.38 189 LEU A O 1
ATOM 1482 N N . LEU A 1 190 ? -0.534 11.679 -8.779 1.00 85.62 190 LEU A N 1
ATOM 1483 C CA . LEU A 1 190 ? -1.416 10.517 -8.902 1.00 85.62 190 LEU A CA 1
ATOM 1484 C C . LEU A 1 190 ? -1.830 9.987 -7.524 1.00 85.62 190 LEU A C 1
ATOM 1486 O O . LEU A 1 190 ? -3.020 9.819 -7.260 1.00 85.62 190 LEU A O 1
ATOM 1490 N N . LEU A 1 191 ? -0.859 9.780 -6.629 1.00 83.94 191 LEU A N 1
ATOM 1491 C CA . LEU A 1 191 ? -1.121 9.313 -5.267 1.00 83.94 191 LEU A CA 1
ATOM 1492 C C . LEU A 1 191 ? -1.980 10.309 -4.485 1.00 83.94 191 LEU A C 1
ATOM 1494 O O . LEU A 1 191 ? -2.971 9.908 -3.880 1.00 83.94 191 LEU A O 1
ATOM 1498 N N . ARG A 1 192 ? -1.663 11.608 -4.547 1.00 81.69 192 ARG A N 1
ATOM 1499 C CA . ARG A 1 192 ? -2.459 12.660 -3.890 1.00 81.69 192 ARG A CA 1
ATOM 1500 C C . ARG A 1 192 ? -3.900 12.683 -4.383 1.00 81.69 192 ARG A C 1
ATOM 1502 O O . ARG A 1 192 ? -4.812 12.761 -3.566 1.00 81.69 192 ARG A O 1
ATOM 1509 N N . CYS A 1 193 ? -4.110 12.587 -5.693 1.00 86.94 193 CYS A N 1
ATOM 1510 C CA . CYS A 1 193 ? -5.442 12.549 -6.286 1.00 86.94 193 CYS A CA 1
ATOM 1511 C C . CYS A 1 193 ? -6.232 11.319 -5.831 1.00 86.94 193 CYS A C 1
ATOM 1513 O O . CYS A 1 193 ? -7.413 11.448 -5.522 1.00 86.94 193 CYS A O 1
ATOM 1515 N N . LEU A 1 194 ? -5.599 10.146 -5.748 1.00 88.75 194 LEU A N 1
ATOM 1516 C CA . LEU A 1 194 ? -6.258 8.923 -5.281 1.00 88.75 194 LEU A CA 1
ATOM 1517 C C . LEU A 1 194 ? -6.606 8.994 -3.793 1.00 88.75 194 LEU A C 1
ATOM 1519 O O . LEU A 1 194 ? -7.732 8.680 -3.422 1.00 88.75 194 LEU A O 1
ATOM 1523 N N . VAL A 1 195 ? -5.689 9.477 -2.954 1.00 86.44 195 VAL A N 1
ATOM 1524 C CA . VAL A 1 195 ? -5.953 9.683 -1.524 1.00 86.44 195 VAL A CA 1
ATOM 1525 C C . VAL A 1 195 ? -7.101 10.678 -1.326 1.00 86.44 195 VAL A C 1
ATOM 1527 O O . VAL A 1 195 ? -8.029 10.388 -0.576 1.00 86.44 195 VAL A O 1
ATOM 1530 N N . ALA A 1 196 ? -7.083 11.817 -2.024 1.00 87.06 196 ALA A N 1
ATOM 1531 C CA . ALA A 1 196 ? -8.151 12.812 -1.943 1.00 87.06 196 ALA A CA 1
ATOM 1532 C C . ALA A 1 196 ? -9.499 12.243 -2.416 1.00 87.06 196 ALA A C 1
ATOM 1534 O O . ALA A 1 196 ? -10.507 12.396 -1.729 1.00 87.06 196 ALA A O 1
ATOM 1535 N N . ARG A 1 197 ? -9.506 11.521 -3.544 1.00 90.44 197 ARG A N 1
ATOM 1536 C CA . ARG A 1 197 ? -10.699 10.850 -4.072 1.00 90.44 197 ARG A CA 1
ATOM 1537 C C . ARG A 1 197 ? -11.281 9.864 -3.064 1.00 90.44 197 ARG A C 1
ATOM 1539 O O . ARG A 1 197 ? -12.482 9.889 -2.829 1.00 90.44 197 ARG A O 1
ATOM 1546 N N . PHE A 1 198 ? -10.453 9.007 -2.469 1.00 91.00 198 PHE A N 1
ATOM 1547 C CA . PHE A 1 198 ? -10.916 7.991 -1.519 1.00 91.00 198 PHE A CA 1
ATOM 1548 C C . PHE A 1 198 ? -11.279 8.566 -0.154 1.00 91.00 198 PHE A C 1
ATOM 1550 O O . PHE A 1 198 ? -12.105 7.996 0.555 1.00 91.00 198 PHE A O 1
ATOM 1557 N N . TR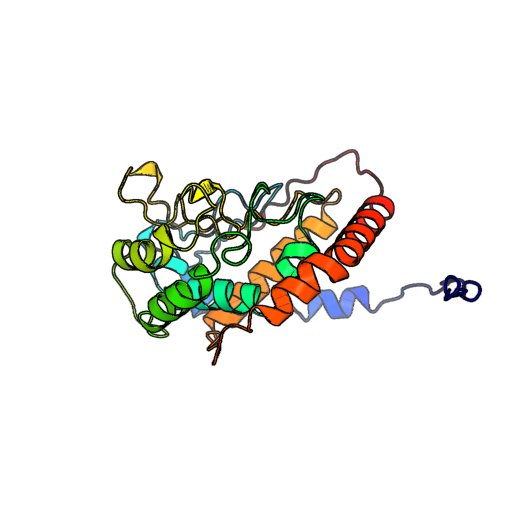P A 1 199 ? -10.726 9.727 0.194 1.00 88.44 199 TRP A N 1
ATOM 1558 C CA . TRP A 1 199 ? -11.196 10.487 1.340 1.00 88.44 199 TRP A CA 1
ATOM 1559 C C . TRP A 1 199 ? -12.635 10.971 1.141 1.00 88.44 199 TRP A C 1
ATOM 1561 O O . TRP A 1 199 ? -13.448 10.856 2.053 1.00 88.44 199 TRP A O 1
ATOM 1571 N N . GLU A 1 200 ? -12.984 11.498 -0.031 1.00 90.25 200 GLU A N 1
ATOM 1572 C CA . GLU A 1 200 ? -14.364 11.922 -0.312 1.00 90.25 200 GLU A CA 1
ATOM 1573 C C . GLU A 1 200 ? -15.303 10.733 -0.490 1.00 90.25 200 GLU A C 1
ATOM 1575 O O . GLU A 1 200 ? -16.382 10.695 0.099 1.00 90.25 200 GLU A O 1
ATOM 1580 N N . GLN A 1 201 ? -14.878 9.758 -1.289 1.00 92.56 201 GLN A N 1
ATOM 1581 C CA . GLN A 1 201 ? -15.676 8.609 -1.676 1.00 92.56 201 GLN A CA 1
ATOM 1582 C C . GLN A 1 201 ? -14.845 7.330 -1.519 1.00 92.56 201 GLN A C 1
ATOM 1584 O O . GLN A 1 201 ? -14.071 6.991 -2.423 1.00 92.56 201 GLN A O 1
ATOM 1589 N N . PRO A 1 202 ? -15.006 6.602 -0.396 1.00 93.00 202 PRO A N 1
ATOM 1590 C CA . PRO A 1 202 ? -14.333 5.330 -0.178 1.00 93.00 202 PRO A CA 1
ATOM 1591 C C . PRO A 1 202 ? -14.533 4.382 -1.357 1.00 93.00 202 PRO A C 1
ATOM 1593 O O . PRO A 1 202 ? -15.628 4.251 -1.911 1.00 93.00 202 PRO A O 1
ATOM 1596 N N . TYR A 1 203 ? -13.470 3.683 -1.742 1.00 92.00 203 TYR A N 1
ATOM 1597 C CA . TYR A 1 203 ? -13.551 2.674 -2.786 1.00 92.00 203 TYR A CA 1
ATOM 1598 C C . TYR A 1 203 ? -14.174 1.399 -2.209 1.00 92.00 203 TYR A C 1
ATOM 1600 O O . TYR A 1 203 ? -13.500 0.532 -1.648 1.00 92.00 203 TYR A O 1
ATOM 1608 N N . ALA A 1 204 ? -15.495 1.286 -2.323 1.00 77.62 204 ALA A N 1
ATOM 1609 C CA . ALA A 1 204 ? -16.253 0.093 -1.963 1.00 77.62 204 ALA A CA 1
ATOM 1610 C C . ALA A 1 204 ? -16.124 -0.977 -3.063 1.00 77.62 204 ALA A C 1
ATOM 1612 O O . ALA A 1 204 ? -17.018 -1.170 -3.889 1.00 77.62 204 ALA A O 1
ATOM 1613 N N . ALA A 1 205 ? -14.981 -1.666 -3.115 1.00 69.25 205 ALA A N 1
ATOM 1614 C CA . ALA A 1 205 ? -14.817 -2.801 -4.015 1.00 69.25 205 ALA A CA 1
ATOM 1615 C C . ALA A 1 205 ? -15.813 -3.909 -3.636 1.00 69.25 205 ALA A C 1
ATOM 1617 O O . ALA A 1 205 ? -15.668 -4.543 -2.595 1.00 69.25 205 ALA A O 1
ATOM 1618 N N . ARG A 1 206 ? -16.803 -4.179 -4.498 1.00 64.06 206 ARG A N 1
ATOM 1619 C CA . ARG A 1 206 ? -17.774 -5.273 -4.289 1.00 64.06 206 ARG A CA 1
ATOM 1620 C C . ARG A 1 206 ? -17.096 -6.648 -4.218 1.00 64.06 206 ARG A C 1
ATOM 1622 O O . ARG A 1 206 ? -17.632 -7.565 -3.607 1.00 64.06 206 ARG A O 1
ATOM 1629 N N . ARG A 1 207 ? -15.936 -6.791 -4.869 1.00 74.38 207 ARG A N 1
ATOM 1630 C CA . ARG A 1 207 ? -15.057 -7.963 -4.811 1.00 74.38 207 ARG A CA 1
ATOM 1631 C C . ARG A 1 207 ? -13.655 -7.574 -5.285 1.00 74.38 207 ARG A C 1
ATOM 1633 O O . ARG A 1 207 ? -13.527 -6.799 -6.233 1.00 74.38 207 ARG A O 1
ATOM 1640 N N . MET A 1 208 ? -12.618 -8.132 -4.665 1.00 80.88 208 MET A N 1
ATOM 1641 C CA . MET A 1 208 ? -11.262 -8.088 -5.227 1.00 80.88 208 MET A CA 1
ATOM 1642 C C . MET A 1 208 ? -11.198 -9.044 -6.424 1.00 80.88 208 MET A C 1
ATOM 1644 O O . MET A 1 208 ? -11.664 -10.185 -6.307 1.00 80.88 208 MET A O 1
ATOM 1648 N N . LEU A 1 209 ? -10.682 -8.585 -7.571 1.00 72.25 209 LEU A N 1
ATOM 1649 C CA . LEU A 1 209 ? -10.683 -9.355 -8.822 1.00 72.25 209 LEU A CA 1
ATOM 1650 C C . LEU A 1 209 ? -10.039 -10.751 -8.648 1.00 72.25 209 LEU A C 1
ATOM 1652 O O . LEU A 1 209 ? -9.079 -10.871 -7.882 1.00 72.25 209 LEU A O 1
ATOM 1656 N N . PRO A 1 210 ? -10.579 -11.807 -9.301 1.00 66.31 210 PRO A N 1
ATOM 1657 C CA . PRO A 1 210 ? -10.050 -13.167 -9.212 1.00 66.31 210 PRO A CA 1
ATOM 1658 C C . PRO A 1 210 ? -8.643 -13.352 -9.780 1.00 66.31 210 PRO A C 1
ATOM 1660 O O . PRO A 1 210 ? -8.264 -12.692 -10.744 1.00 66.31 210 PRO A O 1
ATOM 1663 N N . ASP A 1 211 ? -7.946 -14.351 -9.239 1.00 62.34 211 ASP A N 1
ATOM 1664 C CA . ASP A 1 211 ? -6.546 -14.705 -9.515 1.00 62.34 211 ASP A CA 1
ATOM 1665 C C . ASP A 1 211 ? -6.273 -15.058 -10.993 1.00 62.34 211 ASP A C 1
ATOM 1667 O O . ASP A 1 211 ? -5.141 -14.988 -11.446 1.00 62.34 211 ASP A O 1
ATOM 1671 N N . VAL A 1 212 ? -7.311 -15.307 -11.803 1.00 50.03 212 VAL A N 1
ATOM 1672 C CA . VAL A 1 212 ? -7.192 -15.474 -13.268 1.00 50.03 212 VAL A CA 1
ATOM 1673 C C . VAL A 1 212 ? -6.575 -14.233 -13.936 1.00 50.03 212 VAL A C 1
ATOM 1675 O O . VAL A 1 212 ? -5.888 -14.339 -14.951 1.00 50.03 212 VAL A O 1
ATOM 1678 N N . PHE A 1 213 ? -6.775 -13.046 -13.351 1.00 54.53 213 PHE A N 1
ATOM 1679 C CA . PHE A 1 213 ? -6.093 -11.828 -13.787 1.00 54.53 213 PHE A CA 1
ATOM 1680 C C . PHE A 1 213 ? -4.633 -11.768 -13.315 1.00 54.53 213 PHE A C 1
ATOM 1682 O O . PHE A 1 213 ? -3.832 -11.174 -14.023 1.00 54.53 213 PHE A O 1
ATOM 1689 N N . HIS A 1 214 ? -4.263 -12.397 -12.196 1.00 56.81 214 HIS A N 1
ATOM 1690 C CA . HIS A 1 214 ? -2.878 -12.470 -11.717 1.00 56.81 214 HIS A CA 1
ATOM 1691 C C . HIS A 1 214 ? -2.005 -13.271 -12.690 1.00 56.81 214 HIS A C 1
ATOM 1693 O O . HIS A 1 214 ? -1.013 -12.746 -13.198 1.00 56.81 214 HIS A O 1
ATOM 1699 N N . ASP A 1 215 ? -2.456 -14.473 -13.057 1.00 56.06 215 ASP A N 1
ATOM 1700 C CA . ASP A 1 215 ? -1.770 -15.328 -14.032 1.00 56.06 215 ASP A CA 1
ATOM 1701 C C . ASP A 1 215 ? -1.667 -14.624 -15.400 1.00 56.06 215 ASP A C 1
ATOM 1703 O O . ASP A 1 215 ? -0.616 -14.598 -16.036 1.00 56.06 215 ASP A O 1
ATOM 1707 N N . CYS A 1 216 ? -2.734 -13.948 -15.845 1.00 54.28 216 CYS A N 1
ATOM 1708 C CA . CYS A 1 216 ? -2.733 -13.250 -17.134 1.00 54.28 216 CYS A CA 1
ATOM 1709 C C . CYS A 1 216 ? -1.928 -11.936 -17.142 1.00 54.28 216 CYS A C 1
ATOM 1711 O O . CYS A 1 216 ? -1.336 -11.605 -18.168 1.00 54.28 216 CYS A O 1
ATOM 1713 N N . LEU A 1 217 ? -1.903 -11.155 -16.058 1.00 59.12 217 LEU A N 1
ATOM 1714 C CA . LEU A 1 217 ? -1.194 -9.869 -16.015 1.00 59.12 217 LEU A CA 1
ATOM 1715 C C . LEU A 1 217 ? 0.287 -10.030 -15.698 1.00 59.12 217 LEU A C 1
ATOM 1717 O O . LEU A 1 217 ? 1.102 -9.374 -16.344 1.00 59.12 217 LEU A O 1
ATOM 1721 N N . VAL A 1 218 ? 0.652 -10.881 -14.741 1.00 58.78 218 VAL A N 1
ATOM 1722 C CA . VAL A 1 218 ? 2.059 -11.053 -14.367 1.00 58.78 218 VAL A CA 1
ATOM 1723 C C . VAL A 1 218 ? 2.797 -11.835 -15.447 1.00 58.78 218 VAL A C 1
ATOM 1725 O O . VAL A 1 218 ? 3.840 -11.383 -15.908 1.00 58.78 218 VAL A O 1
ATOM 1728 N N . GLU A 1 219 ? 2.245 -12.948 -15.936 1.00 57.62 219 GLU A N 1
ATOM 1729 C CA . GLU A 1 219 ? 2.961 -13.762 -16.927 1.00 57.62 219 GLU A CA 1
ATOM 1730 C C . GLU A 1 219 ? 2.924 -13.161 -18.339 1.00 57.62 219 GLU A C 1
ATOM 1732 O O . GLU A 1 219 ? 3.887 -13.315 -19.090 1.00 57.62 219 GLU A O 1
ATOM 1737 N N . ARG A 1 220 ? 1.846 -12.454 -18.727 1.00 64.38 220 ARG A N 1
ATOM 1738 C CA . ARG A 1 220 ? 1.703 -11.929 -20.104 1.00 64.38 220 ARG A CA 1
ATOM 1739 C C . ARG A 1 220 ? 1.885 -10.425 -20.240 1.00 64.38 220 ARG A C 1
ATOM 1741 O O . ARG A 1 220 ? 2.356 -9.986 -21.285 1.00 64.38 220 ARG A O 1
ATOM 1748 N N . LEU A 1 221 ? 1.508 -9.626 -19.238 1.00 68.69 221 LEU A N 1
ATOM 1749 C CA . LEU A 1 221 ? 1.533 -8.158 -19.332 1.00 68.69 221 LEU A CA 1
ATOM 1750 C C . LEU A 1 221 ? 2.730 -7.516 -18.622 1.00 68.69 221 LEU A C 1
ATOM 1752 O O . LEU A 1 221 ? 3.130 -6.423 -19.025 1.00 68.69 221 LEU A O 1
ATOM 1756 N N . ALA A 1 222 ? 3.372 -8.184 -17.656 1.00 70.94 222 ALA A N 1
ATOM 1757 C CA . ALA A 1 222 ? 4.603 -7.678 -17.043 1.00 70.94 222 ALA A CA 1
ATOM 1758 C C . ALA A 1 222 ? 5.697 -7.341 -18.075 1.00 70.94 222 ALA A C 1
ATOM 1760 O O . ALA A 1 222 ? 6.272 -6.257 -17.960 1.00 70.94 222 ALA A O 1
ATOM 1761 N N . PRO A 1 223 ? 5.934 -8.142 -19.141 1.00 75.12 223 PRO A N 1
ATOM 1762 C CA . PRO A 1 223 ? 6.875 -7.760 -20.196 1.00 75.12 223 PRO A CA 1
ATOM 1763 C C . PRO A 1 223 ? 6.521 -6.432 -20.882 1.00 75.12 223 PRO A C 1
ATOM 1765 O O . PRO A 1 223 ? 7.413 -5.644 -21.188 1.00 75.12 223 PRO A O 1
ATOM 1768 N N . TYR A 1 224 ? 5.229 -6.139 -21.078 1.00 77.25 224 TYR A N 1
ATOM 1769 C CA . TYR A 1 224 ? 4.780 -4.870 -21.660 1.00 77.25 224 TYR A CA 1
ATOM 1770 C C . TYR A 1 224 ? 5.021 -3.699 -20.707 1.00 77.25 224 TYR A C 1
ATOM 1772 O O . TYR A 1 224 ? 5.472 -2.643 -21.144 1.00 77.25 224 TYR A O 1
ATOM 1780 N N . PHE A 1 225 ? 4.770 -3.877 -19.407 1.00 75.75 225 PHE A N 1
ATOM 1781 C CA . PHE A 1 225 ? 5.055 -2.839 -18.415 1.00 75.75 225 PHE A CA 1
ATOM 1782 C C . PHE A 1 225 ? 6.556 -2.569 -18.287 1.00 75.75 225 PHE A C 1
ATOM 1784 O O . PHE A 1 225 ? 6.956 -1.407 -18.275 1.00 75.75 225 PHE A O 1
ATOM 1791 N N . ILE A 1 226 ? 7.388 -3.615 -18.296 1.00 74.00 226 ILE A N 1
ATOM 1792 C CA . ILE A 1 226 ? 8.851 -3.490 -18.332 1.00 74.00 226 ILE A CA 1
ATOM 1793 C C . ILE A 1 226 ? 9.291 -2.732 -19.593 1.00 74.00 226 ILE A C 1
ATOM 1795 O O . ILE A 1 226 ? 10.091 -1.801 -19.502 1.00 74.00 226 ILE A O 1
ATOM 1799 N N . ALA A 1 227 ? 8.727 -3.057 -20.760 1.00 78.94 227 ALA A N 1
ATOM 1800 C CA . ALA A 1 227 ? 9.036 -2.358 -22.005 1.00 78.94 227 ALA A CA 1
ATOM 1801 C C . ALA A 1 227 ? 8.633 -0.872 -21.959 1.00 78.94 227 ALA A C 1
ATOM 1803 O O . ALA A 1 227 ? 9.416 -0.010 -22.361 1.00 78.94 227 ALA A O 1
ATOM 1804 N N . VAL A 1 228 ? 7.449 -0.550 -21.425 1.00 78.69 228 VAL A N 1
ATOM 1805 C CA . VAL A 1 228 ? 7.000 0.839 -21.224 1.00 78.69 228 VAL A CA 1
ATOM 1806 C C . VAL A 1 228 ? 7.936 1.579 -20.270 1.00 78.69 228 VAL A C 1
ATOM 1808 O O . VAL A 1 228 ? 8.324 2.709 -20.558 1.00 78.69 228 VAL A O 1
ATOM 1811 N N . GLN A 1 229 ? 8.353 0.960 -19.164 1.00 74.62 229 GLN A N 1
ATOM 1812 C CA . GLN A 1 229 ? 9.321 1.564 -18.248 1.00 74.62 229 GLN A CA 1
ATOM 1813 C C . GLN A 1 229 ? 10.654 1.848 -18.933 1.00 74.62 229 GLN A C 1
ATOM 1815 O O . GLN A 1 229 ? 11.216 2.930 -18.764 1.00 74.62 229 GLN A O 1
ATOM 1820 N N . GLU A 1 230 ? 11.167 0.900 -19.713 1.00 76.69 230 GLU A N 1
ATOM 1821 C CA . GLU A 1 230 ? 12.423 1.074 -20.430 1.00 76.69 230 GLU A CA 1
ATOM 1822 C C . GLU A 1 230 ? 12.317 2.202 -21.465 1.00 76.69 230 GLU A C 1
ATOM 1824 O O . GLU A 1 230 ? 13.213 3.043 -21.558 1.00 76.69 230 GLU A O 1
ATOM 1829 N N . GLN A 1 231 ? 11.188 2.300 -22.172 1.00 78.12 231 GLN A N 1
ATOM 1830 C CA . GLN A 1 231 ? 10.897 3.430 -23.053 1.00 78.12 231 GLN A CA 1
ATOM 1831 C C . GLN A 1 231 ? 10.847 4.756 -22.287 1.00 78.12 231 GLN A C 1
ATOM 1833 O O . GLN A 1 231 ? 11.498 5.715 -22.697 1.00 78.12 231 GLN A O 1
ATOM 1838 N N . LEU A 1 232 ? 10.141 4.819 -21.155 1.00 73.56 232 LEU A N 1
ATOM 1839 C CA . LEU A 1 232 ? 10.071 6.022 -20.319 1.00 73.56 232 LEU A CA 1
ATOM 1840 C C . LEU A 1 232 ? 11.454 6.438 -19.797 1.00 73.56 232 LEU A C 1
ATOM 1842 O O . LEU A 1 232 ? 11.765 7.627 -19.780 1.00 73.56 232 LEU A O 1
ATOM 1846 N N . ARG A 1 233 ? 12.307 5.475 -19.426 1.00 71.69 233 ARG A N 1
ATOM 1847 C CA . ARG A 1 233 ? 13.698 5.728 -19.016 1.00 71.69 233 ARG A CA 1
ATOM 1848 C C . ARG A 1 233 ? 14.555 6.248 -20.165 1.00 71.69 233 ARG A C 1
ATOM 1850 O O . ARG A 1 233 ? 15.334 7.164 -19.947 1.00 71.69 233 ARG A O 1
ATOM 1857 N N . ARG A 1 234 ? 14.399 5.706 -21.377 1.00 74.12 234 ARG A N 1
ATOM 1858 C CA . ARG A 1 234 ? 15.116 6.179 -22.578 1.00 74.12 234 ARG A CA 1
ATOM 1859 C C . ARG A 1 234 ? 14.682 7.584 -23.001 1.00 74.12 234 ARG A C 1
ATOM 1861 O O . ARG A 1 234 ? 15.505 8.357 -23.476 1.00 74.12 234 ARG A O 1
ATOM 1868 N N . LEU A 1 235 ? 13.400 7.912 -22.836 1.00 69.88 235 LEU A N 1
ATOM 1869 C CA . LEU A 1 235 ? 12.853 9.243 -23.122 1.00 69.88 235 LEU A CA 1
ATOM 1870 C C . LEU A 1 235 ? 13.233 10.282 -22.058 1.00 69.88 235 LEU A C 1
ATOM 1872 O O . LEU A 1 235 ? 13.205 11.482 -22.329 1.00 69.88 235 LEU A O 1
ATOM 1876 N N . ALA A 1 236 ? 13.577 9.840 -20.849 1.00 65.62 236 ALA A N 1
ATOM 1877 C CA . ALA A 1 236 ? 14.086 10.709 -19.806 1.00 65.62 236 ALA A CA 1
ATOM 1878 C C . ALA A 1 236 ? 15.548 11.070 -20.105 1.00 65.62 236 ALA A C 1
ATOM 1880 O O . ALA A 1 236 ? 16.461 10.287 -19.854 1.00 65.62 236 ALA A O 1
ATOM 1881 N N . THR A 1 237 ? 15.789 12.278 -20.619 1.00 58.59 237 THR A N 1
ATOM 1882 C CA . THR A 1 237 ? 17.145 12.834 -20.674 1.00 58.59 237 THR A CA 1
ATOM 1883 C C . THR A 1 237 ? 17.732 12.867 -19.257 1.00 58.59 237 THR A C 1
ATOM 1885 O O . THR A 1 237 ? 17.070 13.385 -18.348 1.00 58.59 237 THR A O 1
ATOM 1888 N N . PRO A 1 238 ? 18.948 12.334 -19.031 1.00 55.19 238 PRO A N 1
ATOM 1889 C CA . PRO A 1 238 ? 19.604 12.432 -17.734 1.00 55.19 238 PRO A CA 1
ATOM 1890 C C . PRO A 1 238 ? 19.737 13.908 -17.349 1.00 55.19 238 PRO A C 1
ATOM 1892 O O . PRO A 1 238 ? 20.382 14.681 -18.054 1.00 55.19 238 PRO A O 1
ATOM 1895 N N . GLN A 1 239 ? 19.098 14.324 -16.256 1.00 54.56 239 GLN A N 1
ATOM 1896 C CA . GLN A 1 239 ? 19.377 15.625 -15.656 1.00 54.56 239 GLN A CA 1
ATOM 1897 C C . GLN A 1 239 ? 20.474 15.456 -14.604 1.00 54.56 239 GLN A C 1
ATOM 1899 O O . GLN A 1 239 ? 20.315 14.677 -13.665 1.00 54.56 239 GLN A O 1
ATOM 1904 N N . ASP A 1 240 ? 21.543 16.250 -14.717 1.00 48.88 240 ASP A N 1
ATOM 1905 C CA . ASP A 1 240 ? 22.654 16.331 -13.748 1.00 48.88 240 ASP A CA 1
ATOM 1906 C C . ASP A 1 240 ? 22.203 16.668 -12.318 1.00 48.88 240 ASP A C 1
ATOM 1908 O O . ASP A 1 240 ? 22.899 16.413 -11.336 1.00 48.88 240 ASP A O 1
ATOM 1912 N N . ARG A 1 241 ? 21.009 17.245 -12.169 1.00 48.56 241 ARG A N 1
ATOM 1913 C CA . ARG A 1 241 ? 20.419 17.567 -10.873 1.00 48.56 241 ARG A CA 1
ATOM 1914 C C . ARG A 1 241 ? 19.281 16.607 -10.604 1.00 48.56 241 ARG A C 1
ATOM 1916 O O . ARG A 1 241 ? 18.248 16.723 -11.245 1.00 48.56 241 ARG A O 1
ATOM 1923 N N . ARG A 1 242 ? 19.442 15.719 -9.616 1.00 44.31 242 ARG A N 1
ATOM 1924 C CA . ARG A 1 242 ? 18.341 14.949 -9.012 1.00 44.31 242 ARG A CA 1
ATOM 1925 C C . ARG A 1 242 ? 17.468 15.905 -8.193 1.00 44.31 242 ARG A C 1
ATOM 1927 O O . ARG A 1 242 ? 17.865 16.258 -7.079 1.00 44.31 242 ARG A O 1
ATOM 1934 N N . PRO A 1 243 ? 16.307 16.366 -8.681 1.00 40.09 243 PRO A N 1
ATOM 1935 C CA . PRO A 1 243 ? 15.557 17.377 -7.958 1.00 40.09 243 PRO A CA 1
ATOM 1936 C C . PRO A 1 243 ? 14.803 16.674 -6.834 1.00 40.09 243 PRO A C 1
ATOM 1938 O O . PRO A 1 243 ? 13.954 15.813 -7.074 1.00 40.09 243 PRO A O 1
ATOM 1941 N N . ARG A 1 244 ? 15.132 17.024 -5.589 1.00 35.06 244 ARG A N 1
ATOM 1942 C CA . ARG A 1 244 ? 14.324 16.657 -4.426 1.00 35.06 244 ARG A CA 1
ATOM 1943 C C . ARG A 1 244 ? 13.079 17.527 -4.452 1.00 35.06 244 ARG A C 1
ATOM 1945 O O . ARG A 1 244 ? 13.104 18.666 -4.002 1.00 35.06 244 ARG A O 1
ATOM 1952 N N . ILE A 1 245 ? 12.010 17.004 -5.031 1.00 34.59 245 ILE A N 1
ATOM 1953 C CA . ILE A 1 245 ? 10.708 17.651 -4.949 1.00 34.59 245 ILE A CA 1
ATOM 1954 C C . ILE A 1 245 ? 10.086 17.212 -3.632 1.00 34.59 245 ILE A C 1
ATOM 1956 O O . ILE A 1 245 ? 9.685 16.061 -3.478 1.00 34.59 245 ILE A O 1
ATOM 1960 N N . VAL A 1 246 ? 10.091 18.140 -2.678 1.00 29.27 246 VAL A N 1
ATOM 1961 C CA . VAL A 1 246 ? 9.319 18.071 -1.441 1.00 29.27 246 VAL A CA 1
ATOM 1962 C C . VAL A 1 246 ? 8.054 18.862 -1.716 1.00 29.27 246 VAL A C 1
ATOM 1964 O O . VAL A 1 246 ? 8.092 20.090 -1.762 1.00 29.27 246 VAL A O 1
ATOM 1967 N N . LEU A 1 247 ? 6.948 18.171 -1.968 1.00 25.72 247 LEU A N 1
ATOM 1968 C CA . LEU A 1 247 ? 5.661 18.837 -1.924 1.00 25.72 247 LEU A CA 1
ATOM 1969 C C . LEU A 1 247 ? 5.244 18.936 -0.452 1.00 25.72 247 LEU A C 1
ATOM 1971 O O . LEU A 1 247 ? 5.037 17.910 0.199 1.00 25.72 247 LEU A O 1
ATOM 1975 N N . LEU A 1 248 ? 5.174 20.171 0.047 1.00 29.81 248 LEU A N 1
ATOM 1976 C CA . LEU A 1 248 ? 4.451 20.528 1.269 1.00 29.81 248 LEU A CA 1
ATOM 1977 C C . LEU A 1 248 ? 2.946 20.289 1.034 1.00 29.81 248 LEU A C 1
ATOM 1979 O O . LEU A 1 248 ? 2.487 20.477 -0.124 1.00 29.81 248 LEU A O 1
#

Secondary structure (DSSP, 8-state):
-PPPP-PPPPP-------SHHHHHHHH------HHHHHHTTT---B-SSSS-S-SS-SSGGG-HHHH-HHHHHHHHHHHHH-THHHHSSS-S--STTSSS--TTSS-TTHHHHHHHHHHT--TT----HHHHHHHHTTTS--TTS-G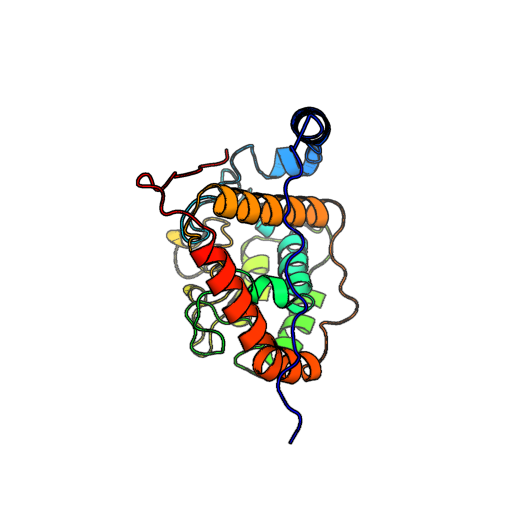GGSSEE-TTTS-SS-GGG-S---EETT----SSHHHHHHHHHHHHHHHHHHHHS----SSPPPTHHHHHHHHHTHHHHHHHHHHHHHHSPPPSS-----B-

Radius of gyration: 19.56 Å; chains: 1; bounding box: 40×47×61 Å

pLDDT: mean 70.66, std 21.93, range [25.05, 94.69]